Protein AF-A0A4Q3T0I5-F1 (afdb_monomer_lite)

Structure (mmCIF, N/CA/C/O backbone):
data_AF-A0A4Q3T0I5-F1
#
_entry.id   AF-A0A4Q3T0I5-F1
#
loop_
_atom_site.group_PDB
_atom_site.id
_atom_site.type_symbol
_atom_site.label_atom_id
_atom_site.label_alt_id
_atom_site.label_comp_id
_atom_site.label_asym_id
_atom_site.label_entity_id
_atom_site.label_seq_id
_atom_site.pdbx_PDB_ins_code
_atom_site.Cartn_x
_atom_site.Cartn_y
_atom_site.Cartn_z
_atom_site.occupancy
_atom_site.B_iso_or_equiv
_atom_site.auth_seq_id
_atom_site.auth_comp_id
_atom_site.auth_asym_id
_atom_site.auth_atom_id
_atom_site.pdbx_PDB_model_num
ATOM 1 N N . PRO A 1 1 ? -30.024 -1.695 72.724 1.00 41.12 1 PRO A N 1
ATOM 2 C CA . PRO A 1 1 ? -30.962 -0.660 72.229 1.00 41.12 1 PRO A CA 1
ATOM 3 C C . PRO A 1 1 ? -30.586 -0.295 70.790 1.00 41.12 1 PRO A C 1
ATOM 5 O O . PRO A 1 1 ? -29.650 0.462 70.567 1.00 41.12 1 PRO A O 1
ATOM 8 N N . ILE A 1 2 ? -31.226 -0.967 69.834 1.00 43.91 2 ILE A N 1
ATOM 9 C CA . ILE A 1 2 ? -30.993 -0.774 68.400 1.00 43.91 2 ILE A CA 1
ATOM 10 C C . ILE A 1 2 ? -31.794 0.461 67.982 1.00 43.91 2 ILE A C 1
ATOM 12 O O . ILE A 1 2 ? -32.975 0.571 68.306 1.00 43.91 2 ILE A O 1
ATOM 16 N N . GLU A 1 3 ? -31.104 1.408 67.358 1.00 47.81 3 GLU A N 1
ATOM 17 C CA . GLU A 1 3 ? -31.596 2.722 66.953 1.00 47.81 3 GLU A CA 1
ATOM 18 C C . GLU A 1 3 ? -32.852 2.644 66.071 1.00 47.81 3 GLU A C 1
ATOM 20 O O . GLU A 1 3 ? -32.952 1.835 65.149 1.00 47.81 3 GLU A O 1
ATOM 25 N N . ASN A 1 4 ? -33.805 3.535 66.360 1.00 50.56 4 ASN A N 1
ATOM 26 C CA . ASN A 1 4 ? -35.002 3.798 65.565 1.00 50.56 4 ASN A CA 1
ATOM 27 C C . ASN A 1 4 ? -34.623 4.266 64.147 1.00 50.56 4 ASN A C 1
ATOM 29 O O . ASN A 1 4 ? -34.428 5.458 63.908 1.00 50.56 4 ASN A O 1
ATOM 33 N N . LEU A 1 5 ? -34.588 3.349 63.181 1.00 55.97 5 LEU A N 1
ATOM 34 C CA . LEU A 1 5 ? -34.686 3.693 61.764 1.00 55.97 5 LEU A CA 1
ATOM 35 C C . LEU A 1 5 ? -36.162 3.949 61.438 1.00 55.97 5 LEU A C 1
ATOM 37 O O . LEU A 1 5 ? -36.921 3.028 61.141 1.00 55.97 5 LEU A O 1
ATOM 41 N N . HIS A 1 6 ? -36.578 5.214 61.517 1.00 49.72 6 HIS A N 1
ATOM 42 C CA . HIS A 1 6 ? -37.874 5.660 61.006 1.00 49.72 6 HIS A CA 1
ATOM 43 C C . HIS A 1 6 ? -37.955 5.358 59.502 1.00 49.72 6 HIS A C 1
ATOM 45 O O . HIS A 1 6 ? -37.386 6.069 58.673 1.00 49.72 6 HIS A O 1
ATOM 51 N N . HIS A 1 7 ? -38.677 4.301 59.135 1.00 51.56 7 HIS A N 1
ATOM 52 C CA . HIS A 1 7 ? -39.012 4.026 57.746 1.00 51.56 7 HIS A CA 1
ATOM 53 C C . HIS A 1 7 ? -40.079 5.045 57.317 1.00 51.56 7 HIS A C 1
ATOM 55 O O . HIS A 1 7 ? -41.250 4.921 57.661 1.00 51.56 7 HIS A O 1
ATOM 61 N N . VAL A 1 8 ? -39.671 6.107 56.620 1.00 63.00 8 VAL A N 1
ATOM 62 C CA . VAL A 1 8 ? -40.607 7.109 56.091 1.00 63.00 8 VAL A CA 1
ATOM 63 C C . VAL A 1 8 ? -41.435 6.449 54.985 1.00 63.00 8 VAL A C 1
ATOM 65 O O . VAL A 1 8 ? -40.920 6.174 53.899 1.00 63.00 8 VAL A O 1
ATOM 68 N N . GLU A 1 9 ? -42.713 6.164 55.247 1.00 60.03 9 GLU A N 1
ATOM 69 C CA . GLU A 1 9 ? -43.644 5.684 54.224 1.00 60.03 9 GLU A CA 1
ATOM 70 C C . GLU A 1 9 ? -43.902 6.792 53.198 1.00 60.03 9 GLU A C 1
ATOM 72 O O . GLU A 1 9 ? -44.538 7.813 53.453 1.00 60.03 9 GLU A O 1
ATOM 77 N N . ILE A 1 10 ? -43.346 6.610 52.004 1.00 63.34 10 ILE A N 1
ATOM 78 C CA . ILE A 1 10 ? -43.535 7.529 50.884 1.00 63.34 10 ILE A CA 1
ATOM 79 C C . ILE A 1 10 ? -44.963 7.330 50.343 1.00 63.34 10 ILE A C 1
ATOM 81 O O . ILE A 1 10 ? -45.303 6.215 49.939 1.00 63.34 10 ILE A O 1
ATOM 85 N N . SER A 1 11 ? -45.770 8.403 50.307 1.00 76.81 11 SER A N 1
ATOM 86 C CA . SER A 1 11 ? -47.114 8.430 49.692 1.00 76.81 11 SER A CA 1
ATOM 87 C C . SER A 1 11 ? -47.106 7.805 48.286 1.00 76.81 11 SER A C 1
ATOM 89 O O . SER A 1 11 ? -46.138 7.976 47.538 1.00 76.81 11 SER A O 1
ATOM 91 N N . GLN A 1 12 ? -48.177 7.092 47.913 1.00 76.31 12 GLN A N 1
ATOM 92 C CA . GLN A 1 12 ? -48.316 6.451 46.596 1.00 76.31 12 GLN A CA 1
ATOM 93 C C . GLN A 1 12 ? -48.121 7.444 45.440 1.00 76.31 12 GLN A C 1
ATOM 95 O O . GLN A 1 12 ? -47.450 7.109 44.465 1.00 76.31 12 GLN A O 1
ATOM 100 N N . GLU A 1 13 ? -48.594 8.683 45.590 1.00 79.56 13 GLU A N 1
ATOM 101 C CA . GLU A 1 13 ? -48.379 9.755 44.609 1.00 79.56 13 GLU A CA 1
ATOM 102 C C . GLU A 1 13 ? -46.895 10.090 44.440 1.00 79.56 13 GLU A C 1
ATOM 104 O O . GLU A 1 13 ? -46.396 10.110 43.322 1.00 79.56 13 GLU A O 1
ATOM 109 N N . ARG A 1 14 ? -46.135 10.231 45.534 1.00 77.88 14 ARG A N 1
ATOM 110 C CA . ARG A 1 14 ? -44.685 10.493 45.454 1.00 77.88 14 ARG A CA 1
ATOM 111 C C . ARG A 1 14 ? -43.910 9.322 44.846 1.00 77.88 14 ARG A C 1
ATOM 113 O O . ARG A 1 14 ? -42.863 9.530 44.233 1.00 77.88 14 ARG A O 1
ATOM 120 N N . LYS A 1 15 ? -44.380 8.082 45.034 1.00 82.88 15 LYS A N 1
ATOM 121 C CA . LYS A 1 15 ? -43.803 6.903 44.362 1.00 82.88 15 LYS A CA 1
ATOM 122 C C . LYS A 1 15 ? -44.053 6.969 42.854 1.00 82.88 15 LYS A C 1
ATOM 124 O O . LYS A 1 15 ? -43.125 6.713 42.087 1.00 82.88 15 LYS A O 1
ATOM 129 N N . LEU A 1 16 ? -45.260 7.358 42.443 1.00 86.38 16 LEU A N 1
ATOM 130 C CA . LEU A 1 16 ? -45.621 7.538 41.038 1.00 86.38 16 LEU A CA 1
ATOM 131 C C . LEU A 1 16 ? -44.842 8.694 40.396 1.00 86.38 16 LEU A C 1
ATOM 133 O O . LEU A 1 16 ? -44.258 8.503 39.334 1.00 86.38 16 LEU A O 1
ATOM 137 N N . GLU A 1 17 ? -44.743 9.844 41.065 1.00 86.00 17 GLU A N 1
ATOM 138 C CA . GLU A 1 17 ? -43.946 10.991 40.610 1.00 86.00 17 GLU A CA 1
ATOM 139 C C . GLU A 1 17 ? -42.477 10.616 40.426 1.00 86.00 17 GLU A C 1
ATOM 141 O O . GLU A 1 17 ? -41.892 10.915 39.389 1.00 86.00 17 GLU A O 1
ATOM 146 N N . ARG A 1 18 ? -41.877 9.907 41.392 1.00 86.50 18 ARG A N 1
ATOM 147 C CA . ARG A 1 18 ? -40.498 9.408 41.268 1.00 86.50 18 ARG A CA 1
ATOM 148 C C . ARG A 1 18 ? -40.341 8.431 40.110 1.00 86.50 18 ARG A C 1
ATOM 150 O O . ARG A 1 18 ? -39.340 8.508 39.405 1.00 86.50 18 ARG A O 1
ATOM 157 N N . SER A 1 19 ? -41.308 7.539 39.903 1.00 87.75 19 SER A N 1
ATOM 158 C CA . SER A 1 19 ? -41.303 6.612 38.766 1.00 87.75 19 SER A CA 1
ATOM 159 C C . SER A 1 19 ? -41.399 7.358 37.432 1.00 87.75 19 SER A C 1
ATOM 161 O O . SER A 1 19 ? -40.683 7.020 36.491 1.00 87.75 19 SER A O 1
ATOM 163 N N . LEU A 1 20 ? -42.242 8.390 37.358 1.00 92.88 20 LEU A N 1
ATOM 164 C CA . LEU A 1 20 ? -42.419 9.222 36.170 1.00 92.88 20 LEU A CA 1
ATOM 165 C C . LEU A 1 20 ? -41.159 10.047 35.870 1.00 92.88 20 LEU A C 1
ATOM 167 O O . LEU A 1 20 ? -40.662 10.012 34.747 1.00 92.88 20 LEU A O 1
ATOM 171 N N . LEU A 1 21 ? -40.598 10.722 36.880 1.00 90.75 21 LEU A N 1
ATOM 172 C CA . LEU A 1 21 ? -39.327 11.451 36.784 1.00 90.75 21 LEU A CA 1
ATOM 173 C C . LEU A 1 21 ? -38.184 10.524 36.366 1.00 90.75 21 LEU A C 1
ATOM 175 O O . LEU A 1 21 ? -37.415 10.868 35.473 1.00 90.75 21 LEU A O 1
ATOM 179 N N . SER A 1 22 ? -38.094 9.334 36.964 1.00 87.94 22 SER A N 1
ATOM 180 C CA . SER A 1 22 ? -37.095 8.333 36.587 1.00 87.94 22 SER A CA 1
ATOM 181 C C . SER A 1 22 ? -37.254 7.901 35.129 1.00 87.94 22 SER A C 1
ATOM 183 O O . SER A 1 22 ? -36.252 7.785 34.428 1.00 87.94 22 SER A O 1
ATOM 185 N N . GLY A 1 23 ? -38.486 7.687 34.658 1.00 91.94 23 GLY A N 1
ATOM 186 C CA . GLY A 1 23 ? -38.767 7.340 33.263 1.00 91.94 23 GLY A CA 1
ATOM 187 C C . GLY A 1 23 ? -38.390 8.456 32.285 1.00 91.94 23 GLY A C 1
ATOM 188 O O . GLY A 1 23 ? -37.732 8.190 31.281 1.00 91.94 23 GLY A O 1
ATOM 189 N N . LEU A 1 24 ? -38.722 9.710 32.609 1.00 93.69 24 LEU A N 1
ATOM 190 C CA . LEU A 1 24 ? -38.363 10.883 31.802 1.00 93.69 24 LEU A CA 1
ATOM 191 C C . LEU A 1 24 ? -36.846 11.083 31.714 1.00 93.69 24 LEU A C 1
ATOM 193 O O . LEU A 1 24 ? -36.323 11.330 30.628 1.00 93.69 24 LEU A O 1
ATOM 197 N N . LEU A 1 25 ? -36.126 10.927 32.831 1.00 92.12 25 LEU A N 1
ATOM 198 C CA . LEU A 1 25 ? -34.662 10.990 32.851 1.00 92.12 25 LEU A CA 1
ATOM 199 C C . LEU A 1 25 ? -34.041 9.875 32.000 1.00 92.12 25 LEU A C 1
ATOM 201 O O . LEU A 1 25 ? -33.080 10.120 31.267 1.00 92.12 25 LEU A O 1
ATOM 205 N N . LEU A 1 26 ? -34.602 8.663 32.044 1.00 90.75 26 LEU A N 1
ATOM 206 C CA . LEU A 1 26 ? -34.134 7.547 31.222 1.00 90.75 26 LEU A CA 1
ATOM 207 C C . LEU A 1 26 ? -34.356 7.834 29.728 1.00 90.75 26 LEU A C 1
ATOM 209 O O . LEU A 1 26 ? -33.426 7.753 28.933 1.00 90.75 26 LEU A O 1
ATOM 213 N N . GLN A 1 27 ? -35.552 8.289 29.356 1.00 91.81 27 GLN A N 1
ATOM 214 C CA . GLN A 1 27 ? -35.876 8.653 27.975 1.00 91.81 27 GLN A CA 1
ATOM 215 C C . GLN A 1 27 ? -34.997 9.803 27.461 1.00 91.81 27 GLN A C 1
ATOM 217 O O . GLN A 1 27 ? -34.517 9.775 26.326 1.00 91.81 27 GLN A O 1
ATOM 222 N N . GLN A 1 28 ? -34.745 10.811 28.298 1.00 91.56 28 GLN A N 1
ATOM 223 C CA . GLN A 1 28 ? -33.858 11.915 27.957 1.00 91.56 28 GLN A CA 1
ATOM 224 C C . GLN A 1 28 ? -32.425 11.410 27.744 1.00 91.56 28 GLN A C 1
ATOM 226 O O . GLN A 1 28 ? -31.828 11.698 26.709 1.00 91.56 28 GLN A O 1
ATOM 231 N N . THR A 1 29 ? -31.881 10.598 28.656 1.00 85.56 29 THR A N 1
ATOM 232 C CA . THR A 1 29 ? -30.524 10.042 28.499 1.00 85.56 29 THR A CA 1
ATOM 233 C C . THR A 1 29 ? -30.386 9.170 27.246 1.00 85.56 29 THR A C 1
ATOM 235 O O . THR A 1 29 ? -29.382 9.293 26.539 1.00 85.56 29 THR A O 1
ATOM 238 N N . GLU A 1 30 ? -31.400 8.372 26.904 1.00 88.94 30 GLU A N 1
ATOM 239 C CA . GLU A 1 30 ? -31.448 7.617 25.647 1.00 88.94 30 GLU A CA 1
ATOM 240 C C . GLU A 1 30 ? -31.463 8.527 24.414 1.00 88.94 30 GLU A C 1
ATOM 242 O O . GLU A 1 30 ? -30.702 8.292 23.472 1.00 88.94 30 GLU A O 1
ATOM 247 N N . ASN A 1 31 ? -32.279 9.584 24.416 1.00 90.94 31 ASN A N 1
ATOM 248 C CA . ASN A 1 31 ? -32.360 10.539 23.309 1.00 90.94 31 ASN A CA 1
ATOM 249 C C . ASN A 1 31 ? -31.033 11.275 23.089 1.00 90.94 31 ASN A C 1
ATOM 251 O O . ASN A 1 31 ? -30.548 11.323 21.960 1.00 90.94 31 ASN A O 1
ATOM 255 N N . LEU A 1 32 ? -30.400 11.763 24.161 1.00 85.06 32 LEU A N 1
ATOM 256 C CA . LEU A 1 32 ? -29.074 12.389 24.089 1.00 85.06 32 LEU A CA 1
ATOM 257 C C . LEU A 1 32 ? -28.011 11.392 23.597 1.00 85.06 32 LEU A C 1
ATOM 259 O O . LEU A 1 32 ? -27.073 11.766 22.889 1.00 85.06 32 LEU A O 1
ATOM 263 N N . GLY A 1 33 ? -28.146 10.112 23.960 1.00 83.81 33 GLY A N 1
ATOM 264 C CA . GLY A 1 33 ? -27.310 9.031 23.442 1.00 83.81 33 GLY A CA 1
ATOM 265 C C . GLY A 1 33 ? -27.474 8.842 21.932 1.00 83.81 33 GLY A C 1
ATOM 266 O O . GLY A 1 33 ? -26.478 8.821 21.206 1.00 83.81 33 GLY A O 1
ATOM 267 N N . ARG A 1 34 ? -28.721 8.757 21.451 1.00 85.38 34 ARG A N 1
ATOM 268 C CA . ARG A 1 34 ? -29.053 8.639 20.020 1.00 85.38 34 ARG A CA 1
ATOM 269 C C . ARG A 1 34 ? -28.542 9.841 19.228 1.00 85.38 34 ARG A C 1
ATOM 271 O O . ARG A 1 34 ? -27.862 9.653 18.225 1.00 85.38 34 ARG A O 1
ATOM 278 N N . GLU A 1 35 ? -28.781 11.054 19.713 1.00 86.62 35 GLU A N 1
ATOM 279 C CA . GLU A 1 35 ? -28.323 12.292 19.075 1.00 86.62 35 GLU A CA 1
ATOM 280 C C . GLU A 1 35 ? -26.795 12.324 18.931 1.00 86.62 35 GLU A C 1
ATOM 282 O O . GLU A 1 35 ? -26.269 12.580 17.848 1.00 86.62 35 GLU A O 1
ATOM 287 N N . LYS A 1 36 ? -26.054 11.964 19.988 1.00 84.94 36 LYS A N 1
ATOM 288 C CA . LYS A 1 36 ? -24.587 11.853 19.918 1.00 84.94 36 LYS A CA 1
ATOM 289 C C . LYS A 1 36 ? -24.114 10.837 18.878 1.00 84.94 36 LYS A C 1
ATOM 291 O O . LYS A 1 36 ? -23.083 11.066 18.242 1.00 84.94 36 LYS A O 1
ATOM 296 N N . ILE A 1 37 ? -24.822 9.717 18.725 1.00 79.56 37 ILE A N 1
ATOM 297 C CA . ILE A 1 37 ? -24.505 8.699 17.716 1.00 79.56 37 ILE A CA 1
ATOM 298 C C . ILE A 1 37 ? -24.738 9.256 16.307 1.00 79.56 37 ILE A C 1
ATOM 300 O O . ILE A 1 37 ? -23.867 9.095 15.453 1.00 79.56 37 ILE A O 1
ATOM 304 N N . GLU A 1 38 ? -25.854 9.945 16.071 1.00 85.50 38 GLU A N 1
ATOM 305 C CA . GLU A 1 38 ? -26.164 10.540 14.764 1.00 85.50 38 GLU A CA 1
ATOM 306 C C . GLU A 1 38 ? -25.178 11.650 14.385 1.00 85.50 38 GLU A C 1
ATOM 308 O O . GLU A 1 38 ? -24.610 11.620 13.294 1.00 85.50 38 GLU A O 1
ATOM 313 N N . LEU A 1 39 ? -24.847 12.549 15.317 1.00 83.19 39 LEU A N 1
ATOM 314 C CA . LEU A 1 39 ? -23.820 13.577 15.104 1.00 83.19 39 LEU A CA 1
ATOM 315 C C . LEU A 1 39 ? -22.452 12.971 14.767 1.00 83.19 39 LEU A C 1
ATOM 317 O O . LEU A 1 39 ? -21.680 13.542 13.998 1.00 83.19 39 LEU A O 1
ATOM 321 N N . LYS A 1 40 ? -22.124 11.813 15.352 1.00 79.56 40 LYS A N 1
ATOM 322 C CA . LYS A 1 40 ? -20.886 11.096 15.034 1.00 79.56 40 LYS A CA 1
ATOM 323 C C . LYS A 1 40 ? -20.919 10.521 13.617 1.00 79.56 40 LYS A C 1
ATOM 325 O O . LYS A 1 40 ? -19.912 10.624 12.925 1.00 79.56 40 LYS A O 1
ATOM 330 N N . LYS A 1 41 ? -22.046 9.943 13.185 1.00 78.31 41 LYS A N 1
ATOM 331 C CA . LYS A 1 41 ? -22.212 9.442 11.810 1.00 78.31 41 LYS A CA 1
ATOM 332 C C . LYS A 1 41 ? -22.091 10.570 10.789 1.00 78.31 41 LYS A C 1
ATOM 334 O O . LYS A 1 41 ? -21.370 10.403 9.814 1.00 78.31 41 LYS A O 1
ATOM 339 N N . GLN A 1 42 ? -22.735 11.709 11.050 1.00 80.00 42 GLN A N 1
ATOM 340 C CA . GLN A 1 42 ? -22.661 12.896 10.193 1.00 80.00 42 GLN A CA 1
ATOM 341 C C . GLN A 1 42 ? -21.213 13.371 10.044 1.00 80.00 42 GLN A C 1
ATOM 343 O O . GLN A 1 42 ? -20.706 13.412 8.929 1.00 80.00 42 GLN A O 1
ATOM 348 N N . ARG A 1 43 ? -20.498 13.566 11.160 1.00 73.06 43 ARG A N 1
ATOM 349 C CA . ARG A 1 43 ? -19.069 13.929 11.145 1.00 73.06 43 ARG A CA 1
ATOM 350 C C . ARG A 1 43 ? -18.182 12.933 10.405 1.00 73.06 43 ARG A C 1
ATOM 352 O O . ARG A 1 43 ? -17.214 13.323 9.763 1.00 73.06 43 ARG A O 1
ATOM 359 N N . ASP A 1 44 ? -18.474 11.640 10.516 1.00 70.94 44 ASP A N 1
ATOM 360 C CA . ASP A 1 44 ? -17.709 10.611 9.810 1.00 70.94 44 ASP A CA 1
ATOM 361 C C . ASP A 1 44 ? -18.006 10.624 8.292 1.00 70.94 44 ASP A C 1
ATOM 363 O O . ASP A 1 44 ? -17.138 10.264 7.497 1.00 70.94 44 ASP A O 1
ATOM 367 N N . GLN A 1 45 ? -19.189 11.079 7.871 1.00 72.44 45 GLN A N 1
ATOM 368 C CA . GLN A 1 45 ? -19.591 11.196 6.463 1.00 72.44 45 GLN A CA 1
ATOM 369 C C . GLN A 1 45 ? -19.243 12.547 5.825 1.00 72.44 45 GLN A C 1
ATOM 371 O O . GLN A 1 45 ? -19.244 12.648 4.598 1.00 72.44 45 GLN A O 1
ATOM 376 N N . GLU A 1 46 ? -18.924 13.563 6.626 1.00 74.62 46 GLU A N 1
ATOM 377 C CA . GLU A 1 46 ? -18.521 14.880 6.140 1.00 74.62 46 GLU A CA 1
ATOM 378 C C . GLU A 1 46 ? -17.303 14.782 5.212 1.00 74.62 46 GLU A C 1
ATOM 380 O O . GLU A 1 46 ? -16.253 14.217 5.547 1.00 74.62 46 GLU A O 1
ATOM 385 N N . ILE A 1 47 ? -17.471 15.345 4.016 1.00 73.25 47 ILE A N 1
ATOM 386 C CA . ILE A 1 47 ? -16.407 15.512 3.036 1.00 73.25 47 ILE A CA 1
ATOM 387 C C . ILE A 1 47 ? -15.737 16.851 3.331 1.00 73.25 47 ILE A C 1
ATOM 389 O O . ILE A 1 47 ? -16.358 17.907 3.257 1.00 73.25 47 ILE A O 1
ATOM 393 N N . ILE A 1 48 ? -14.460 16.791 3.678 1.00 76.94 48 ILE A N 1
ATOM 394 C CA . ILE A 1 48 ? -13.596 17.940 3.901 1.00 76.94 48 ILE A CA 1
ATOM 395 C C . ILE A 1 48 ? -12.857 18.214 2.593 1.00 76.94 48 ILE A C 1
ATOM 397 O O . ILE A 1 48 ? -12.164 17.346 2.056 1.00 76.94 48 ILE A O 1
ATOM 401 N N . GLU A 1 49 ? -12.991 19.428 2.083 1.00 75.56 49 GLU A N 1
ATOM 402 C CA . GLU A 1 49 ? -12.214 19.902 0.944 1.00 75.56 49 GLU A CA 1
ATOM 403 C C . GLU A 1 49 ? -10.857 20.417 1.428 1.00 75.56 49 GLU A C 1
ATOM 405 O O . GLU A 1 49 ? -10.753 21.211 2.365 1.00 75.56 49 GLU A O 1
ATOM 410 N N . LEU A 1 50 ? -9.788 19.928 0.810 1.00 77.44 50 LEU A N 1
ATOM 411 C CA . LEU A 1 50 ? -8.429 20.367 1.085 1.00 77.44 50 LEU A CA 1
ATOM 412 C C . LEU A 1 50 ? -8.089 21.570 0.204 1.00 77.44 50 LEU A C 1
ATOM 414 O O . LEU A 1 50 ? -8.529 21.664 -0.938 1.00 77.44 50 LEU A O 1
ATOM 418 N N . LEU A 1 51 ? -7.193 22.434 0.690 1.00 73.50 51 LEU A N 1
ATOM 419 C CA . LEU A 1 51 ? -6.699 23.609 -0.047 1.00 73.50 51 LEU A CA 1
ATOM 420 C C . LEU A 1 51 ? -6.097 23.265 -1.428 1.00 73.50 51 LEU A C 1
ATOM 422 O O . LEU A 1 51 ? -6.022 24.126 -2.295 1.00 73.50 51 LEU A O 1
ATOM 426 N N . GLY A 1 52 ? -5.678 22.012 -1.639 1.00 66.94 52 GLY A N 1
ATOM 427 C CA . GLY A 1 52 ? -5.172 21.495 -2.915 1.00 66.94 52 GLY A CA 1
ATOM 428 C C . GLY A 1 52 ? -6.236 20.909 -3.854 1.00 66.94 52 GLY A C 1
ATOM 429 O O . GLY A 1 52 ? -5.868 20.209 -4.792 1.00 66.94 52 GLY A O 1
ATOM 430 N N . GLY A 1 53 ? -7.531 21.114 -3.583 1.00 69.81 53 GLY A N 1
ATOM 431 C CA . GLY A 1 53 ? -8.641 20.633 -4.420 1.00 69.81 53 GLY A CA 1
ATOM 432 C C . GLY A 1 53 ? -8.988 19.147 -4.260 1.00 69.81 53 GLY A C 1
ATOM 433 O O . GLY A 1 53 ? -9.830 18.631 -4.987 1.00 69.81 53 GLY A O 1
ATOM 434 N N . GLY A 1 54 ? -8.352 18.441 -3.322 1.00 68.44 54 GLY A N 1
ATOM 435 C CA . GLY A 1 54 ? -8.693 17.058 -2.984 1.00 68.44 54 GLY A CA 1
ATOM 436 C C . GLY A 1 54 ? -9.813 16.982 -1.945 1.00 68.44 54 GLY A C 1
ATOM 437 O O . GLY A 1 54 ? -9.849 17.782 -1.015 1.00 68.44 54 GLY A O 1
ATOM 438 N N . THR A 1 55 ? -10.691 15.990 -2.055 1.00 71.00 55 THR A N 1
ATOM 439 C CA . THR A 1 55 ? -11.719 15.691 -1.046 1.00 71.00 55 THR A CA 1
ATOM 440 C C . THR A 1 55 ? -11.253 14.583 -0.108 1.00 71.00 55 THR A C 1
ATOM 442 O O . THR A 1 55 ? -10.645 13.606 -0.549 1.00 71.00 55 THR A O 1
ATOM 445 N N . THR A 1 56 ? -11.576 14.678 1.177 1.00 64.19 56 THR A N 1
ATOM 446 C CA . THR A 1 56 ? -11.295 13.621 2.157 1.00 64.19 56 THR A CA 1
ATOM 447 C C . THR A 1 56 ? -12.442 13.465 3.144 1.00 64.19 56 THR A C 1
ATOM 449 O O . THR A 1 56 ? -13.039 14.456 3.533 1.00 64.19 56 THR A O 1
ATOM 452 N N . SER A 1 57 ? -12.734 12.248 3.607 1.00 66.56 57 SER A N 1
ATOM 453 C CA . SER A 1 57 ? -13.695 12.028 4.697 1.00 66.56 57 SER A CA 1
ATOM 454 C C . SER A 1 57 ? -13.052 11.275 5.855 1.00 66.56 57 SER A C 1
ATOM 456 O O . SER A 1 57 ? -12.211 10.389 5.664 1.00 66.56 57 SER A O 1
ATOM 458 N N . LEU A 1 58 ? -13.451 11.624 7.079 1.00 69.94 58 LEU A N 1
ATOM 459 C CA . LEU A 1 58 ? -12.971 10.944 8.284 1.00 69.94 58 LEU A CA 1
ATOM 460 C C . LEU A 1 58 ? -13.418 9.472 8.307 1.00 69.94 58 LEU A C 1
ATOM 462 O O . LEU A 1 58 ? -12.678 8.600 8.770 1.00 69.94 58 LEU A O 1
ATOM 466 N N . GLY A 1 59 ? -14.604 9.191 7.767 1.00 65.81 59 GLY A N 1
ATOM 467 C CA . GLY A 1 59 ? -15.154 7.851 7.613 1.00 65.81 59 GLY A CA 1
ATOM 468 C C . GLY A 1 59 ? -14.315 6.978 6.690 1.00 65.81 59 GLY A C 1
ATOM 469 O O . GLY A 1 59 ? -13.994 5.859 7.076 1.00 65.81 59 GLY A O 1
ATOM 470 N N . SER A 1 60 ? -13.875 7.489 5.534 1.00 65.19 60 SER A N 1
ATOM 471 C CA . SER A 1 60 ? -13.019 6.735 4.602 1.00 65.19 60 SER A CA 1
ATOM 472 C C . SER A 1 60 ? -11.681 6.345 5.242 1.00 65.19 60 SER A C 1
ATOM 474 O O . SER A 1 60 ? -11.227 5.212 5.098 1.00 65.19 60 SER A O 1
ATOM 476 N N . LEU A 1 61 ? -11.080 7.240 6.034 1.00 68.06 61 LEU A N 1
ATOM 477 C CA . LEU A 1 61 ? -9.832 6.942 6.740 1.00 68.06 61 LEU A CA 1
ATOM 478 C C . LEU A 1 61 ? -10.024 5.878 7.834 1.00 68.06 61 LEU A C 1
ATOM 480 O O . LEU A 1 61 ? -9.246 4.924 7.921 1.00 68.06 61 LEU A O 1
ATOM 484 N N . LYS A 1 62 ? -11.067 6.014 8.662 1.00 68.81 62 LYS A N 1
ATOM 485 C CA . LYS A 1 62 ? -11.408 5.010 9.687 1.00 68.81 62 LYS A CA 1
ATOM 486 C C . LYS A 1 62 ? -11.777 3.662 9.073 1.00 68.81 62 LYS A C 1
ATOM 488 O O . LYS A 1 62 ? -11.522 2.635 9.692 1.00 68.81 62 LYS A O 1
ATOM 493 N N . ALA A 1 63 ? -12.361 3.675 7.879 1.00 75.19 63 ALA A N 1
ATOM 494 C CA . ALA A 1 63 ? -12.784 2.482 7.167 1.00 75.19 63 ALA A CA 1
ATOM 495 C C . ALA A 1 63 ? -11.629 1.670 6.577 1.00 75.19 63 ALA A C 1
ATOM 497 O O . ALA A 1 63 ? -11.898 0.577 6.107 1.00 75.19 63 ALA A O 1
ATOM 498 N N . LEU A 1 64 ? -10.382 2.157 6.581 1.00 83.75 64 LEU A N 1
ATOM 499 C CA . LEU A 1 64 ? -9.221 1.399 6.081 1.00 83.75 64 LEU A CA 1
ATOM 500 C C . LEU A 1 64 ? -8.161 1.131 7.157 1.00 83.75 64 LEU A C 1
ATOM 502 O O . LEU A 1 64 ? -7.356 0.203 7.040 1.00 83.75 64 LEU A O 1
ATOM 506 N N . ILE A 1 65 ? -8.139 1.933 8.222 1.00 87.81 65 ILE A N 1
ATOM 507 C CA . ILE A 1 65 ? -7.164 1.804 9.305 1.00 87.81 65 ILE A CA 1
ATOM 508 C C . ILE A 1 65 ? -7.740 0.952 10.435 1.00 87.81 65 ILE A C 1
ATOM 510 O O . ILE A 1 65 ? -8.736 1.298 11.070 1.00 87.81 65 ILE A O 1
ATOM 514 N N . ALA A 1 66 ? -7.060 -0.149 10.748 1.00 86.56 66 ALA A N 1
ATOM 515 C CA . ALA A 1 66 ? -7.437 -1.002 11.861 1.00 86.56 66 ALA A CA 1
ATOM 516 C C . ALA A 1 66 ? -7.074 -0.349 13.205 1.00 86.56 66 ALA A C 1
ATOM 518 O O . ALA A 1 66 ? -5.946 0.098 13.414 1.00 86.56 66 ALA A O 1
ATOM 519 N N . SER A 1 67 ? -7.999 -0.378 14.171 1.00 83.00 67 SER A N 1
ATOM 520 C CA . SER A 1 67 ? -7.741 0.136 15.529 1.00 83.00 67 SER A CA 1
ATOM 521 C C . SER A 1 67 ? -6.678 -0.669 16.284 1.00 83.00 67 SER A C 1
ATOM 523 O O . SER A 1 67 ? -6.052 -0.166 17.214 1.00 83.00 67 SER A O 1
ATOM 525 N N . LYS A 1 68 ? -6.491 -1.938 15.908 1.00 88.25 68 LYS A N 1
ATOM 526 C CA . LYS A 1 68 ? -5.487 -2.844 16.468 1.00 88.25 68 LYS A CA 1
ATOM 527 C C . LYS A 1 68 ? -4.600 -3.383 15.355 1.00 88.25 68 LYS A C 1
ATOM 529 O O . LYS A 1 68 ? -5.061 -3.624 14.239 1.00 88.25 68 LYS A O 1
ATOM 534 N N . ARG A 1 69 ? -3.337 -3.634 15.700 1.00 92.44 69 ARG A N 1
ATOM 535 C CA . ARG A 1 69 ? -2.378 -4.309 14.823 1.00 92.44 69 ARG A CA 1
ATOM 536 C C . ARG A 1 69 ? -2.873 -5.721 14.494 1.00 92.44 69 ARG A C 1
ATOM 538 O O . ARG A 1 69 ? -3.144 -6.508 15.398 1.00 92.44 69 ARG A O 1
ATOM 545 N N . GLN A 1 70 ? -2.924 -6.032 13.209 1.00 92.81 70 GLN A N 1
ATOM 546 C CA . GLN A 1 70 ? -3.250 -7.346 12.671 1.00 92.81 70 GLN A CA 1
ATOM 547 C C . GLN A 1 70 ? -2.057 -8.311 12.789 1.00 92.81 70 GLN A C 1
ATOM 549 O O . GLN A 1 70 ? -0.900 -7.868 12.811 1.00 92.81 70 GLN A O 1
ATOM 554 N N . PRO A 1 71 ? -2.300 -9.633 12.863 1.00 93.94 71 PRO A N 1
ATOM 555 C CA . PRO A 1 71 ? -1.231 -10.622 12.815 1.00 93.94 71 PRO A CA 1
ATOM 556 C C . PRO A 1 71 ? -0.426 -10.503 11.515 1.00 93.94 71 PRO A C 1
ATOM 558 O O . PRO A 1 71 ? -0.901 -10.018 10.487 1.00 93.94 71 PRO A O 1
ATOM 561 N N . TYR A 1 72 ? 0.833 -10.932 11.565 1.00 93.44 72 TYR A N 1
ATOM 562 C CA . TYR A 1 72 ? 1.703 -10.868 10.400 1.00 93.44 72 TYR A CA 1
ATOM 563 C C . TYR A 1 72 ? 1.272 -11.904 9.354 1.00 93.44 72 TYR A C 1
ATOM 565 O O . TYR A 1 72 ? 1.496 -13.096 9.534 1.00 93.44 72 TYR A O 1
ATOM 573 N N . ALA A 1 73 ? 0.706 -11.427 8.245 1.00 92.81 73 ALA A N 1
ATOM 574 C CA . ALA A 1 73 ? 0.452 -12.204 7.037 1.00 92.81 73 ALA A CA 1
ATOM 575 C C . ALA A 1 73 ? 1.177 -11.532 5.853 1.00 92.81 73 ALA A C 1
ATOM 577 O O . ALA A 1 73 ? 0.897 -10.364 5.563 1.00 92.81 73 ALA A O 1
ATOM 578 N N . PRO A 1 74 ? 2.154 -12.191 5.201 1.00 91.44 74 PRO A N 1
ATOM 579 C CA . PRO A 1 74 ? 2.956 -11.560 4.159 1.00 91.44 74 PRO A CA 1
ATOM 580 C C . PRO A 1 74 ? 2.111 -11.257 2.916 1.00 91.44 74 PRO A C 1
ATOM 582 O O . PRO A 1 74 ? 1.665 -12.165 2.228 1.00 91.44 74 PRO A O 1
ATOM 585 N N . ARG A 1 75 ? 1.963 -9.969 2.588 1.00 93.56 75 ARG A N 1
ATOM 586 C CA . ARG A 1 75 ? 1.237 -9.501 1.388 1.00 93.56 75 ARG A CA 1
ATOM 587 C C . ARG A 1 75 ? 2.073 -9.496 0.109 1.00 93.56 75 ARG A C 1
ATOM 589 O O . ARG A 1 75 ? 1.559 -9.277 -0.979 1.00 93.56 75 ARG A O 1
ATOM 596 N N . PHE A 1 76 ? 3.365 -9.771 0.237 1.00 93.44 76 PHE A N 1
ATOM 597 C CA . PHE A 1 76 ? 4.289 -9.937 -0.881 1.00 93.44 76 PHE A CA 1
ATOM 598 C C . PHE A 1 76 ? 5.027 -11.272 -0.710 1.00 93.44 76 PHE A C 1
ATOM 600 O O . PHE A 1 76 ? 6.219 -11.275 -0.384 1.00 93.44 76 PHE A O 1
ATOM 607 N N . PRO A 1 77 ? 4.315 -12.413 -0.798 1.00 92.62 77 PRO A N 1
ATOM 608 C CA . PRO A 1 77 ? 4.946 -13.721 -0.697 1.00 92.62 77 PRO A CA 1
ATOM 609 C C . PRO A 1 77 ? 5.852 -13.963 -1.909 1.00 92.62 77 PRO A C 1
ATOM 611 O O . PRO A 1 77 ? 5.644 -13.400 -2.980 1.00 92.62 77 PRO A O 1
ATOM 614 N N . ARG A 1 78 ? 6.845 -14.844 -1.753 1.00 90.00 78 ARG A N 1
ATOM 615 C CA . ARG A 1 78 ? 7.798 -15.179 -2.826 1.00 90.00 78 ARG A CA 1
ATOM 616 C C . ARG A 1 78 ? 7.126 -15.800 -4.060 1.00 90.00 78 ARG A C 1
ATOM 618 O O . ARG A 1 78 ? 7.681 -15.713 -5.144 1.00 90.00 78 ARG A O 1
ATOM 625 N N . SER A 1 79 ? 5.952 -16.410 -3.894 1.00 92.00 79 SER A N 1
ATOM 626 C CA . SER A 1 79 ? 5.157 -16.985 -4.984 1.00 92.00 79 SER A CA 1
ATOM 627 C C . SER A 1 79 ? 4.544 -15.941 -5.918 1.00 92.00 79 SER A C 1
ATOM 629 O O . SER A 1 79 ? 4.214 -16.272 -7.051 1.00 92.00 79 SER A O 1
ATOM 631 N N . VAL A 1 80 ? 4.379 -14.695 -5.463 1.00 94.81 80 VAL A N 1
ATOM 632 C CA . VAL A 1 80 ? 3.811 -13.613 -6.270 1.00 94.81 80 VAL A CA 1
ATOM 633 C C . VAL A 1 80 ? 4.956 -12.848 -6.945 1.00 94.81 80 VAL A C 1
ATOM 635 O O . VAL A 1 80 ? 5.850 -12.366 -6.241 1.00 94.81 80 VAL A O 1
ATOM 638 N N . PRO A 1 81 ? 4.944 -12.669 -8.281 1.00 96.19 81 PRO A N 1
ATOM 639 C CA . PRO A 1 81 ? 6.079 -12.137 -9.039 1.00 96.19 81 PRO A CA 1
ATOM 640 C C . PRO A 1 81 ? 6.259 -10.610 -8.919 1.00 96.19 81 PRO A C 1
ATOM 642 O O . PRO A 1 81 ? 6.710 -9.951 -9.845 1.00 96.19 81 PRO A O 1
ATOM 645 N N . PHE A 1 82 ? 5.944 -10.006 -7.771 1.00 96.81 82 PHE A N 1
ATOM 646 C CA . PHE A 1 82 ? 6.087 -8.560 -7.577 1.00 96.81 82 PHE A CA 1
ATOM 647 C C . PHE A 1 82 ? 7.556 -8.119 -7.611 1.00 96.81 82 PHE A C 1
ATOM 649 O O . PHE A 1 82 ? 7.946 -7.248 -8.382 1.00 96.81 82 PHE A O 1
ATOM 656 N N . PHE A 1 83 ? 8.401 -8.740 -6.783 1.00 96.19 83 PHE A N 1
ATOM 657 C CA . PHE A 1 83 ? 9.814 -8.365 -6.706 1.00 96.19 83 PHE A CA 1
ATOM 658 C C . PHE A 1 83 ? 10.615 -8.836 -7.918 1.00 96.19 83 PHE A C 1
ATOM 660 O O . PHE A 1 83 ? 11.547 -8.147 -8.321 1.00 96.19 83 PHE A O 1
ATOM 667 N N . SER A 1 84 ? 10.259 -9.980 -8.508 1.00 96.00 84 SER A N 1
ATOM 668 C CA . SER A 1 84 ? 10.920 -10.473 -9.718 1.00 96.00 84 SER A CA 1
ATOM 669 C C . SER A 1 84 ? 10.711 -9.524 -10.896 1.00 96.00 84 SER A C 1
ATOM 671 O O . SER A 1 84 ? 11.676 -9.224 -11.592 1.00 96.00 84 SER A O 1
ATOM 673 N N . GLU A 1 85 ? 9.501 -8.985 -11.073 1.00 97.19 85 GLU A N 1
ATOM 674 C CA . GLU A 1 85 ? 9.222 -8.010 -12.133 1.00 97.19 85 GLU A CA 1
ATOM 675 C C . GLU A 1 85 ? 9.994 -6.699 -11.931 1.00 97.19 85 GLU A C 1
ATOM 677 O O . GLU A 1 85 ? 10.592 -6.188 -12.878 1.00 97.19 85 GLU A O 1
ATOM 682 N N . ILE A 1 86 ? 10.087 -6.195 -10.693 1.00 95.88 86 ILE A N 1
ATOM 683 C CA . ILE A 1 86 ? 10.919 -5.018 -10.384 1.00 95.88 86 ILE A CA 1
ATOM 684 C C . ILE A 1 86 ? 12.380 -5.274 -10.777 1.00 95.88 86 ILE A C 1
ATOM 686 O O . ILE A 1 86 ? 13.010 -4.427 -11.409 1.00 95.88 86 ILE A O 1
ATOM 690 N N . TYR A 1 87 ? 12.927 -6.435 -10.419 1.00 95.38 87 TYR A N 1
ATOM 691 C CA . TYR A 1 87 ? 14.324 -6.772 -10.704 1.00 95.38 87 TYR A CA 1
ATOM 692 C C . TYR A 1 87 ? 14.566 -6.944 -12.207 1.00 95.38 87 TYR A C 1
ATOM 694 O O . TYR A 1 87 ? 15.572 -6.448 -12.718 1.00 95.38 87 TYR A O 1
ATOM 702 N N . ARG A 1 88 ? 13.624 -7.580 -12.919 1.00 96.00 88 ARG A N 1
ATOM 703 C CA . ARG A 1 88 ? 13.643 -7.736 -14.380 1.00 96.00 88 ARG A CA 1
ATOM 704 C C . ARG A 1 88 ? 13.699 -6.378 -15.073 1.00 96.00 88 ARG A C 1
ATOM 706 O O . ARG A 1 88 ? 14.591 -6.143 -15.881 1.00 96.00 88 ARG A O 1
ATOM 713 N N . LEU A 1 89 ? 12.784 -5.475 -14.725 1.00 94.44 89 LEU A N 1
ATOM 714 C CA . LEU A 1 89 ? 12.670 -4.152 -15.346 1.00 94.44 89 LEU A CA 1
ATOM 715 C C . LEU A 1 89 ? 13.857 -3.223 -15.049 1.00 94.44 89 LEU A C 1
ATOM 717 O O . LEU A 1 89 ? 14.098 -2.284 -15.810 1.00 94.44 89 LEU A O 1
ATOM 721 N N . ASN A 1 90 ? 14.585 -3.471 -13.957 1.00 90.69 90 ASN A N 1
ATOM 722 C CA . ASN A 1 90 ? 15.796 -2.736 -13.588 1.00 90.69 90 ASN A CA 1
ATOM 723 C C . ASN A 1 90 ? 17.098 -3.413 -14.067 1.00 90.69 90 ASN A C 1
ATOM 725 O O . ASN A 1 90 ? 18.180 -2.880 -13.822 1.00 90.69 90 ASN A O 1
ATOM 729 N N . GLY A 1 91 ? 17.028 -4.574 -14.732 1.00 91.06 91 GLY A N 1
ATOM 730 C CA . GLY A 1 91 ? 18.212 -5.297 -15.217 1.00 91.06 91 GLY A CA 1
ATOM 731 C C . GLY A 1 91 ? 19.119 -5.834 -14.101 1.00 91.06 91 GLY A C 1
ATOM 732 O O . GLY A 1 91 ? 20.322 -6.011 -14.294 1.00 91.06 91 GLY A O 1
ATOM 733 N N . TRP A 1 92 ? 18.578 -6.085 -12.906 1.00 91.50 92 TRP A N 1
ATOM 734 C CA . TRP A 1 92 ? 19.348 -6.526 -11.737 1.00 91.50 92 TRP A CA 1
ATOM 735 C C . TRP A 1 92 ? 19.598 -8.040 -11.729 1.00 91.50 92 TRP A C 1
ATOM 737 O O . TRP A 1 92 ? 19.264 -8.733 -10.772 1.00 91.50 92 TRP A O 1
ATOM 747 N N . HIS A 1 93 ? 20.222 -8.562 -12.786 1.00 89.31 93 HIS A N 1
ATOM 748 C CA . HIS A 1 93 ? 20.476 -10.002 -12.957 1.00 89.31 93 HIS A CA 1
ATOM 749 C C . HIS A 1 93 ? 21.413 -10.612 -11.900 1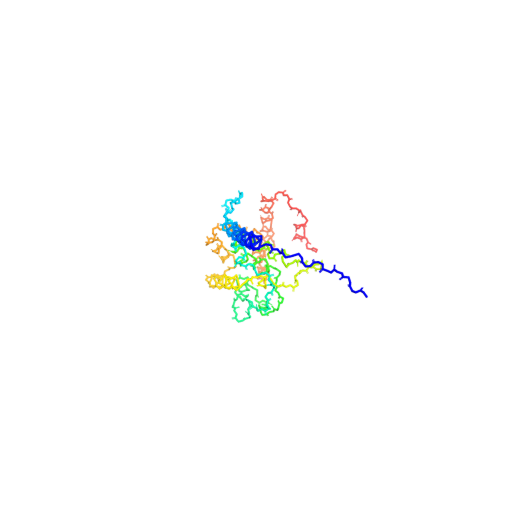.00 89.31 93 HIS A C 1
ATOM 751 O O . HIS A 1 93 ? 21.410 -11.819 -11.696 1.00 89.31 93 HIS A O 1
ATOM 757 N N . HIS A 1 94 ? 22.215 -9.783 -11.230 1.00 89.31 94 HIS A N 1
ATOM 758 C CA . HIS A 1 94 ? 23.165 -10.203 -10.198 1.00 89.31 94 HIS A CA 1
ATOM 759 C C . HIS A 1 94 ? 22.549 -10.268 -8.791 1.00 89.31 94 HIS A C 1
ATOM 761 O O . HIS A 1 94 ? 23.208 -10.724 -7.858 1.00 89.31 94 HIS A O 1
ATOM 767 N N . LEU A 1 95 ? 21.312 -9.790 -8.611 1.00 91.50 95 LEU A N 1
ATOM 768 C CA . LEU A 1 95 ? 20.621 -9.795 -7.325 1.00 91.50 95 LEU A CA 1
ATOM 769 C C . LEU A 1 95 ? 19.497 -10.828 -7.337 1.00 91.50 95 LEU A C 1
ATOM 771 O O . LEU A 1 95 ? 18.726 -10.911 -8.287 1.00 91.50 95 LEU A O 1
ATOM 775 N N . ASP A 1 96 ? 19.343 -11.553 -6.232 1.00 91.81 96 ASP A N 1
ATOM 776 C CA . ASP A 1 96 ? 18.243 -12.500 -6.079 1.00 91.81 96 ASP A CA 1
ATOM 777 C C . ASP A 1 96 ? 16.981 -11.801 -5.515 1.00 91.81 96 ASP A C 1
ATOM 779 O O . ASP A 1 96 ? 17.008 -11.297 -4.381 1.00 91.81 96 ASP A O 1
ATOM 783 N N . PRO A 1 97 ? 15.851 -11.761 -6.255 1.00 91.25 97 PRO A N 1
ATOM 784 C CA . PRO A 1 97 ? 14.588 -11.208 -5.761 1.00 91.25 97 PRO A CA 1
ATOM 785 C C . PRO A 1 97 ? 14.000 -12.002 -4.583 1.00 91.25 97 PRO A C 1
ATOM 787 O O . PRO A 1 97 ? 13.163 -11.472 -3.841 1.00 91.25 97 PRO A O 1
ATOM 790 N N . ALA A 1 98 ? 14.435 -13.243 -4.353 1.00 90.06 98 ALA A N 1
ATOM 791 C CA . ALA A 1 98 ? 14.040 -14.046 -3.204 1.00 90.06 98 ALA A CA 1
ATOM 792 C C . ALA A 1 98 ? 14.701 -13.595 -1.891 1.00 90.06 98 ALA A C 1
ATOM 794 O O . ALA A 1 98 ? 14.186 -13.948 -0.825 1.00 90.06 98 ALA A O 1
ATOM 795 N N . ASN A 1 99 ? 15.774 -12.799 -1.925 1.00 90.38 99 ASN A N 1
ATOM 796 C CA . ASN A 1 99 ? 16.474 -12.355 -0.717 1.00 90.38 99 ASN A CA 1
ATOM 797 C C . ASN A 1 99 ? 15.577 -11.541 0.217 1.00 90.38 99 ASN A C 1
ATOM 799 O O . ASN A 1 99 ? 14.788 -10.717 -0.230 1.00 90.38 99 ASN A O 1
ATOM 803 N N . TYR A 1 100 ? 15.699 -11.720 1.533 1.00 85.44 100 TYR A N 1
ATOM 804 C CA . TYR A 1 100 ? 14.884 -10.952 2.485 1.00 85.44 100 TYR A CA 1
ATOM 805 C C . TYR A 1 100 ? 15.190 -9.446 2.430 1.00 85.44 100 TYR A C 1
ATOM 807 O O . TYR A 1 100 ? 14.280 -8.617 2.490 1.00 85.44 100 TYR A O 1
ATOM 815 N N . ILE A 1 101 ? 16.471 -9.102 2.286 1.00 87.81 101 ILE A N 1
ATOM 816 C CA . ILE A 1 101 ? 16.940 -7.723 2.168 1.00 87.81 101 ILE A CA 1
ATOM 817 C C . ILE A 1 101 ? 16.845 -7.305 0.702 1.00 87.81 101 ILE A C 1
ATOM 819 O O . ILE A 1 101 ? 17.356 -7.984 -0.186 1.00 87.81 101 ILE A O 1
ATOM 823 N N . LYS A 1 102 ? 16.164 -6.186 0.465 1.00 90.50 102 LYS A N 1
ATOM 824 C CA . LYS A 1 102 ? 15.981 -5.575 -0.852 1.00 90.50 102 LYS A CA 1
ATOM 825 C C . LYS A 1 102 ? 16.792 -4.278 -0.941 1.00 90.50 102 LYS A C 1
ATOM 827 O O . LYS A 1 102 ? 17.013 -3.663 0.106 1.00 90.50 102 LYS A O 1
ATOM 832 N N . PRO A 1 103 ? 17.187 -3.838 -2.151 1.00 91.19 103 PRO A N 1
ATOM 833 C CA . PRO A 1 103 ? 17.735 -2.500 -2.362 1.00 91.19 103 PRO A CA 1
ATOM 834 C C . PRO A 1 103 ? 16.832 -1.422 -1.751 1.00 91.19 103 PRO A C 1
ATOM 836 O O . PRO A 1 103 ? 15.604 -1.572 -1.712 1.00 91.19 103 PRO A O 1
ATOM 839 N N . ALA A 1 104 ? 17.430 -0.348 -1.239 1.00 87.50 104 ALA A N 1
ATOM 840 C CA . ALA A 1 104 ? 16.711 0.683 -0.489 1.00 87.50 104 ALA A CA 1
ATOM 841 C C . ALA A 1 104 ? 15.638 1.381 -1.345 1.00 87.50 104 ALA A C 1
ATOM 843 O O . ALA A 1 104 ? 14.568 1.738 -0.845 1.00 87.50 104 ALA A O 1
ATOM 844 N N . GLU A 1 105 ? 15.895 1.502 -2.645 1.00 89.94 105 GLU A N 1
ATOM 845 C CA . GLU A 1 105 ? 15.019 2.079 -3.661 1.00 89.94 105 GLU A CA 1
ATOM 846 C C . GLU A 1 105 ? 13.670 1.357 -3.729 1.00 89.94 105 GLU A C 1
ATOM 848 O O . GLU A 1 105 ? 12.628 1.999 -3.874 1.00 89.94 105 GLU A O 1
ATOM 853 N N . VAL A 1 106 ? 13.661 0.035 -3.518 1.00 92.19 106 VAL A N 1
ATOM 854 C CA . VAL A 1 106 ? 12.439 -0.782 -3.544 1.00 92.19 106 VAL A CA 1
ATOM 855 C C . VAL A 1 106 ? 11.452 -0.330 -2.467 1.00 92.19 106 VAL A C 1
ATOM 857 O O . VAL A 1 106 ? 10.244 -0.324 -2.698 1.00 92.19 106 VAL A O 1
ATOM 860 N N . ALA A 1 107 ? 11.933 0.102 -1.298 1.00 89.50 107 ALA A N 1
ATOM 861 C CA . ALA A 1 107 ? 11.058 0.612 -0.244 1.00 89.50 107 ALA A CA 1
ATOM 862 C C . ALA A 1 107 ? 10.376 1.932 -0.642 1.00 89.50 107 ALA A C 1
ATOM 864 O O . ALA A 1 107 ? 9.224 2.167 -0.269 1.00 89.50 107 ALA A O 1
ATOM 865 N N . THR A 1 108 ? 11.070 2.783 -1.401 1.00 90.38 108 THR A N 1
ATOM 866 C CA . THR A 1 108 ? 10.508 4.024 -1.953 1.00 90.38 108 THR A CA 1
ATOM 867 C C . THR A 1 108 ? 9.465 3.708 -3.015 1.00 90.38 108 THR A C 1
ATOM 86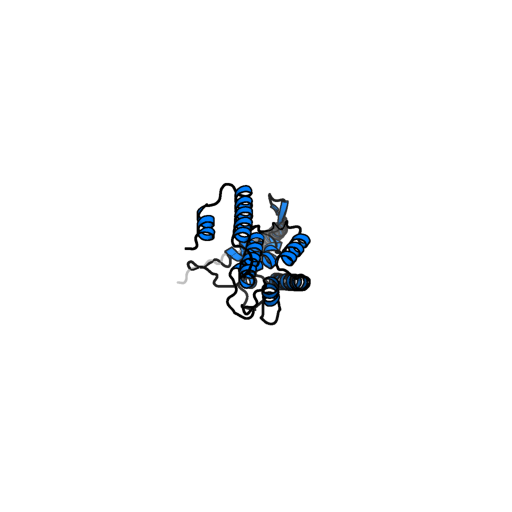9 O O . THR A 1 108 ? 8.356 4.235 -2.944 1.00 90.38 108 THR A O 1
ATOM 872 N N . TRP A 1 109 ? 9.769 2.780 -3.923 1.00 93.62 109 TRP A N 1
ATOM 873 C CA . TRP A 1 109 ? 8.831 2.362 -4.962 1.00 93.62 109 TRP A CA 1
ATOM 874 C C . TRP A 1 109 ? 7.582 1.703 -4.387 1.00 93.62 109 TRP A C 1
ATOM 876 O O . TRP A 1 109 ? 6.494 2.013 -4.833 1.00 93.62 109 TRP A O 1
ATOM 886 N N . ILE A 1 110 ? 7.667 0.882 -3.338 1.00 93.50 110 ILE A N 1
ATOM 887 C CA . ILE A 1 110 ? 6.450 0.335 -2.709 1.00 93.50 110 ILE A CA 1
ATOM 888 C C . ILE A 1 110 ? 5.536 1.454 -2.186 1.00 93.50 110 ILE A C 1
ATOM 890 O O . ILE A 1 110 ? 4.316 1.353 -2.301 1.00 93.50 110 ILE A O 1
ATOM 894 N N . ASN A 1 111 ? 6.094 2.530 -1.620 1.00 92.38 111 ASN A N 1
ATOM 895 C CA . ASN A 1 111 ? 5.264 3.660 -1.198 1.00 92.38 111 ASN A CA 1
ATOM 896 C C . ASN A 1 111 ? 4.567 4.306 -2.392 1.00 92.38 111 ASN A C 1
ATOM 898 O O . ASN A 1 111 ? 3.384 4.595 -2.315 1.00 92.38 111 ASN A O 1
ATOM 902 N N . GLU A 1 112 ? 5.286 4.486 -3.488 1.00 90.88 112 GLU A N 1
ATOM 903 C CA . GLU A 1 112 ? 4.777 5.100 -4.707 1.00 90.88 112 GLU A CA 1
ATOM 904 C C . GLU A 1 112 ? 3.725 4.250 -5.429 1.00 90.88 112 GLU A C 1
ATOM 906 O O . GLU A 1 112 ? 2.654 4.743 -5.761 1.00 90.88 112 GLU A O 1
ATOM 911 N N . LEU A 1 113 ? 4.021 2.970 -5.637 1.00 92.69 113 LEU A N 1
ATOM 912 C CA . LEU A 1 113 ? 3.208 2.053 -6.431 1.00 92.69 113 LEU A CA 1
ATOM 913 C C . LEU A 1 113 ? 1.969 1.569 -5.681 1.00 92.69 113 LEU A C 1
ATOM 915 O O . LEU A 1 113 ? 0.991 1.188 -6.311 1.00 92.69 113 LEU A O 1
ATOM 919 N N . ILE A 1 114 ? 2.025 1.535 -4.347 1.00 94.12 114 ILE A N 1
ATOM 920 C CA . ILE A 1 114 ? 0.988 0.925 -3.511 1.00 94.12 114 ILE A CA 1
ATOM 921 C C . ILE A 1 114 ? 0.409 1.957 -2.549 1.00 94.12 114 ILE A C 1
ATOM 923 O O . ILE A 1 114 ? -0.760 2.309 -2.645 1.00 94.12 114 ILE A O 1
ATOM 927 N N . TYR A 1 115 ? 1.211 2.470 -1.611 1.00 92.25 115 TYR A N 1
ATOM 928 C CA . TYR A 1 115 ? 0.660 3.275 -0.515 1.00 92.25 115 TYR A CA 1
ATOM 929 C C . TYR A 1 115 ? 0.160 4.662 -0.941 1.00 92.25 115 TYR A C 1
ATOM 931 O O . TYR A 1 115 ? -0.764 5.179 -0.322 1.00 92.25 115 TYR A O 1
ATOM 939 N N . ASN A 1 116 ? 0.731 5.252 -1.990 1.00 89.94 116 ASN A N 1
ATOM 940 C CA . ASN A 1 116 ? 0.305 6.539 -2.539 1.00 89.94 116 ASN A CA 1
ATOM 941 C C . ASN A 1 116 ? -0.964 6.428 -3.396 1.00 89.94 116 ASN A C 1
ATOM 943 O O . ASN A 1 116 ? -1.517 7.457 -3.772 1.00 89.94 116 ASN A O 1
ATOM 947 N N . ARG A 1 117 ? -1.414 5.205 -3.712 1.00 89.50 117 ARG A N 1
ATOM 948 C CA . ARG A 1 117 ? -2.680 4.965 -4.416 1.00 89.50 117 ARG A CA 1
ATOM 949 C C . ARG A 1 117 ? -3.890 5.001 -3.489 1.00 89.50 117 ARG A C 1
ATOM 951 O O . ARG A 1 117 ? -5.000 5.237 -3.949 1.00 89.50 117 ARG A O 1
ATOM 958 N N . PHE A 1 118 ? -3.673 4.796 -2.191 1.00 89.94 118 PHE A N 1
ATOM 959 C CA . PHE A 1 118 ? -4.691 5.072 -1.186 1.00 89.94 118 PHE A CA 1
ATOM 960 C C . PHE A 1 118 ? -4.959 6.576 -1.090 1.00 89.94 118 PHE A C 1
ATOM 962 O O . PHE A 1 118 ? -4.197 7.403 -1.597 1.00 89.94 118 PHE A O 1
ATOM 969 N N . SER A 1 119 ? -6.015 6.949 -0.364 1.00 86.38 119 SER A N 1
ATOM 970 C CA . SER A 1 119 ? -6.256 8.353 -0.041 1.00 86.38 119 SER A CA 1
ATOM 971 C C . SER A 1 119 ? -5.030 8.974 0.642 1.00 86.38 119 SER A C 1
ATOM 973 O O . SER A 1 119 ? -4.325 8.330 1.428 1.00 86.38 119 SER A O 1
ATOM 975 N N . GLN A 1 120 ? -4.772 10.254 0.354 1.00 84.00 120 GLN A N 1
ATOM 976 C CA . GLN A 1 120 ? -3.541 10.956 0.753 1.00 84.00 120 GLN A CA 1
ATOM 977 C C . GLN A 1 120 ? -3.263 10.905 2.269 1.00 84.00 120 GLN A C 1
ATOM 979 O O . GLN A 1 120 ? -2.125 11.073 2.703 1.00 84.00 120 GLN A O 1
ATOM 984 N N . GLN A 1 121 ? -4.288 10.643 3.083 1.00 84.69 121 GLN A N 1
ATOM 985 C CA . GLN A 1 121 ? -4.201 10.570 4.541 1.00 84.69 121 GLN A CA 1
ATOM 986 C C . GLN A 1 121 ? -3.779 9.201 5.086 1.00 84.69 121 GLN A C 1
ATOM 988 O O . GLN A 1 121 ? -3.306 9.123 6.224 1.00 84.69 121 GLN A O 1
ATOM 993 N N . VAL A 1 122 ? -3.904 8.123 4.305 1.00 89.19 122 VAL A N 1
ATOM 994 C CA . VAL A 1 122 ? -3.625 6.757 4.774 1.00 89.19 122 VAL A CA 1
ATOM 995 C C . VAL A 1 122 ? -2.144 6.586 5.096 1.00 89.19 122 VAL A C 1
ATOM 997 O O . VAL A 1 122 ? -1.799 6.197 6.211 1.00 89.19 122 VAL A O 1
ATOM 1000 N N . LEU A 1 123 ? -1.238 6.934 4.178 1.00 90.31 123 LEU A N 1
ATOM 1001 C CA . LEU A 1 123 ? 0.200 6.758 4.404 1.00 90.31 123 LEU A CA 1
ATOM 1002 C C . LEU A 1 123 ? 0.749 7.601 5.580 1.00 90.31 123 LEU A C 1
ATOM 1004 O O . LEU A 1 123 ? 1.486 7.041 6.399 1.00 90.31 123 LEU A O 1
ATOM 1008 N N . PRO A 1 124 ? 0.416 8.900 5.734 1.00 89.62 124 PRO A N 1
ATOM 1009 C CA . PRO A 1 124 ? 0.758 9.670 6.933 1.00 89.62 124 PRO A CA 1
ATOM 1010 C C . PRO A 1 124 ? 0.253 9.013 8.221 1.00 89.62 124 PRO A C 1
ATOM 1012 O O . PRO A 1 124 ? 1.029 8.816 9.156 1.00 89.62 124 PRO A O 1
ATOM 1015 N N . THR A 1 125 ? -1.008 8.580 8.236 1.00 89.56 125 THR A N 1
ATOM 1016 C CA . THR A 1 125 ? -1.619 7.897 9.384 1.00 89.56 125 THR A CA 1
ATOM 1017 C C . THR A 1 125 ? -0.877 6.603 9.733 1.00 89.56 125 THR A C 1
ATOM 1019 O O . THR A 1 125 ? -0.492 6.384 10.882 1.00 89.56 125 THR A O 1
ATOM 1022 N N . LEU A 1 126 ? -0.551 5.780 8.733 1.00 91.62 126 LEU A N 1
ATOM 1023 C CA . LEU A 1 126 ? 0.238 4.557 8.910 1.00 91.62 126 LEU A CA 1
ATOM 1024 C C . LEU A 1 126 ? 1.649 4.827 9.455 1.00 91.62 126 LEU A C 1
ATOM 1026 O O . LEU A 1 126 ? 2.217 3.972 10.139 1.00 91.62 126 LEU A O 1
ATOM 1030 N N . ARG A 1 127 ? 2.245 5.987 9.153 1.00 91.31 127 ARG A N 1
ATOM 1031 C CA . ARG A 1 127 ? 3.553 6.398 9.693 1.00 91.31 127 ARG A CA 1
ATOM 1032 C C . ARG A 1 127 ? 3.466 6.836 11.153 1.00 91.31 127 ARG A C 1
ATOM 1034 O O . ARG A 1 127 ? 4.432 6.601 11.874 1.00 91.31 127 ARG A O 1
ATOM 1041 N N . ILE A 1 128 ? 2.339 7.411 11.576 1.00 90.44 128 ILE A N 1
ATOM 1042 C CA . ILE A 1 128 ? 2.063 7.745 12.981 1.00 90.44 128 ILE A CA 1
ATOM 1043 C C . ILE A 1 128 ? 1.902 6.459 13.800 1.00 90.44 128 ILE A C 1
ATOM 1045 O O . ILE A 1 128 ? 2.554 6.303 14.829 1.00 90.44 128 ILE A O 1
ATOM 1049 N N . PHE A 1 129 ? 1.108 5.500 13.312 1.00 89.00 129 PHE A N 1
ATOM 1050 C CA . PHE A 1 129 ? 0.904 4.216 13.998 1.00 89.00 129 PHE A CA 1
ATOM 1051 C C . PHE A 1 129 ? 2.135 3.299 13.986 1.00 89.00 129 PHE A C 1
ATOM 1053 O O . PHE A 1 129 ? 2.294 2.453 14.865 1.00 89.00 129 PHE A O 1
ATOM 1060 N N . ASN A 1 130 ? 3.019 3.456 12.999 1.00 91.69 130 ASN A N 1
ATOM 1061 C CA . ASN A 1 130 ? 4.242 2.670 12.863 1.00 91.69 130 ASN A CA 1
ATOM 1062 C C . ASN A 1 130 ? 5.469 3.593 12.739 1.00 91.69 130 ASN A C 1
ATOM 1064 O O . ASN A 1 130 ? 6.020 3.753 11.633 1.00 91.69 130 ASN A O 1
ATOM 1068 N N . PRO A 1 131 ? 5.888 4.225 13.852 1.00 91.88 131 PRO A N 1
ATOM 1069 C CA . PRO A 1 131 ? 6.997 5.165 13.855 1.00 91.88 131 PRO A CA 1
ATOM 1070 C C . PRO A 1 131 ? 8.327 4.461 13.573 1.00 91.88 131 PRO A C 1
ATOM 1072 O O . PRO A 1 131 ? 8.493 3.250 13.768 1.00 91.88 131 PRO A O 1
ATOM 1075 N N . LYS A 1 132 ? 9.302 5.237 13.093 1.00 91.38 132 LYS A N 1
ATOM 1076 C CA . LYS A 1 132 ? 10.676 4.749 12.950 1.00 91.38 132 LYS A CA 1
ATOM 1077 C C . LYS A 1 132 ? 11.340 4.646 14.325 1.00 91.38 132 LYS A C 1
ATOM 1079 O O . LYS A 1 132 ? 11.072 5.465 15.199 1.00 91.38 132 LYS A O 1
ATOM 1084 N N . LYS A 1 133 ? 12.217 3.659 14.507 1.00 91.81 133 LYS A N 1
ATOM 1085 C CA . LYS A 1 133 ? 13.056 3.558 15.714 1.00 91.81 133 LYS A CA 1
ATOM 1086 C C . LYS A 1 133 ? 14.227 4.548 15.641 1.00 91.81 133 LYS A C 1
ATOM 1088 O O . LYS A 1 133 ? 14.583 4.988 14.549 1.00 91.81 133 LYS A O 1
ATOM 1093 N N . SER A 1 134 ? 14.858 4.838 16.784 1.00 81.44 134 SER A N 1
ATOM 1094 C CA . SER A 1 134 ? 16.023 5.740 16.881 1.00 81.44 134 SER A CA 1
ATOM 1095 C C . SER A 1 134 ? 17.204 5.308 16.000 1.00 81.44 134 SER A C 1
ATOM 1097 O O . SER A 1 134 ? 17.868 6.155 15.421 1.00 81.44 134 SER A O 1
ATOM 1099 N N . GLY A 1 135 ? 17.416 3.998 15.827 1.00 75.50 135 GLY A N 1
ATOM 1100 C CA . GLY A 1 135 ? 18.428 3.420 14.927 1.00 75.50 135 GLY A CA 1
ATOM 1101 C C . GLY A 1 135 ? 17.961 3.197 13.483 1.00 75.50 135 GLY A C 1
ATOM 1102 O O . GLY A 1 135 ? 18.614 2.485 12.727 1.00 75.50 135 GLY A O 1
ATOM 1103 N N . GLY A 1 136 ? 16.810 3.751 13.095 1.00 79.75 136 GLY A N 1
ATOM 1104 C CA . GLY A 1 136 ? 16.212 3.535 11.782 1.00 79.75 136 GLY A CA 1
ATOM 1105 C C . GLY A 1 136 ? 15.313 2.297 11.696 1.00 79.75 136 GLY A C 1
ATOM 1106 O O . GLY A 1 136 ? 15.130 1.528 12.641 1.00 79.75 136 GLY A O 1
ATOM 1107 N N . GLY A 1 137 ? 14.678 2.138 10.531 1.00 82.50 137 GLY A N 1
ATOM 1108 C CA . GLY A 1 137 ? 13.698 1.078 10.290 1.00 82.50 137 GLY A CA 1
ATOM 1109 C C . GLY A 1 137 ? 12.413 1.219 11.117 1.00 82.50 137 GLY A C 1
ATOM 1110 O O . GLY A 1 137 ? 12.212 2.187 11.848 1.00 82.50 137 GLY A O 1
ATOM 1111 N N . ARG A 1 138 ? 11.505 0.251 10.966 1.00 89.94 138 ARG A N 1
ATOM 1112 C CA . ARG A 1 138 ? 10.227 0.174 11.695 1.00 89.94 138 ARG A CA 1
ATOM 1113 C C . ARG A 1 138 ? 10.085 -1.193 12.337 1.00 89.94 138 ARG A C 1
ATOM 1115 O O . ARG A 1 138 ? 10.533 -2.182 11.762 1.00 89.94 138 ARG A O 1
ATOM 1122 N N . LEU A 1 139 ? 9.466 -1.242 13.518 1.00 89.25 139 LEU A N 1
ATOM 1123 C CA . LEU A 1 139 ? 9.251 -2.502 14.238 1.00 89.25 139 LEU A CA 1
ATOM 1124 C C . LEU A 1 139 ? 8.292 -3.424 13.477 1.00 89.25 139 LEU A C 1
ATOM 1126 O O . LEU A 1 139 ? 8.527 -4.625 13.389 1.00 89.25 139 LEU A O 1
ATOM 1130 N N . TYR A 1 140 ? 7.240 -2.847 12.900 1.00 93.00 140 TYR A N 1
ATOM 1131 C CA . TYR A 1 140 ? 6.196 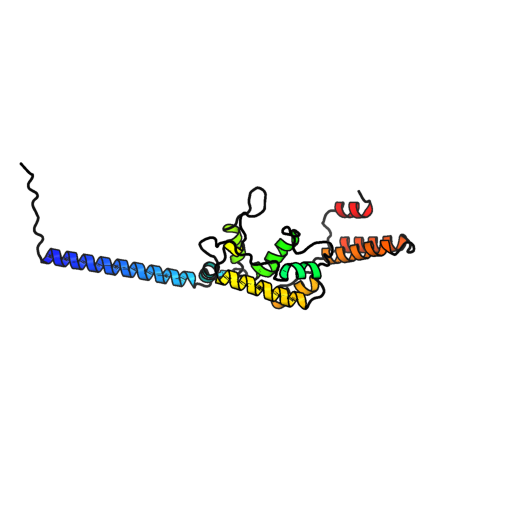-3.579 12.19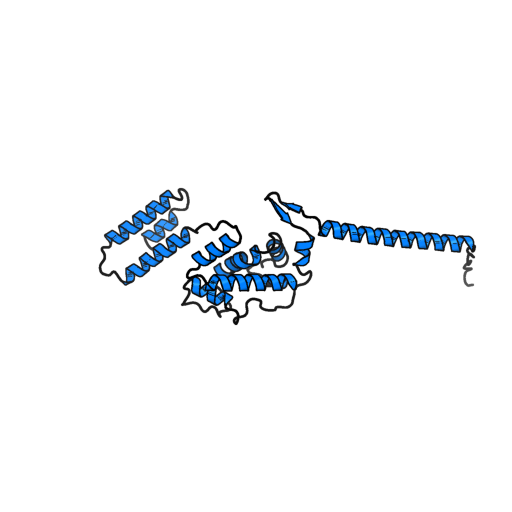4 1.00 93.00 140 TYR A CA 1
ATOM 1132 C C . TYR A 1 140 ? 6.120 -3.160 10.724 1.00 93.00 140 TYR A C 1
ATOM 1134 O O . TYR A 1 140 ? 6.817 -2.249 10.264 1.00 93.00 140 TYR A O 1
ATOM 1142 N N . LYS A 1 141 ? 5.259 -3.834 9.960 1.00 92.50 141 LYS A N 1
ATOM 1143 C CA . LYS A 1 141 ? 4.977 -3.504 8.555 1.00 92.50 141 LYS A CA 1
ATOM 1144 C C . LYS A 1 141 ? 3.681 -2.702 8.465 1.00 92.50 141 LYS A C 1
ATOM 1146 O O . LYS A 1 141 ? 2.756 -2.972 9.221 1.00 92.50 141 LYS A O 1
ATOM 1151 N N . HIS A 1 142 ? 3.604 -1.751 7.535 1.00 94.44 142 HIS A N 1
ATOM 1152 C CA . HIS A 1 142 ? 2.436 -0.871 7.400 1.00 94.44 142 HIS A CA 1
ATOM 1153 C C . HIS A 1 142 ? 1.131 -1.633 7.129 1.00 94.44 142 HIS A C 1
ATOM 1155 O O . HIS A 1 142 ? 0.128 -1.317 7.756 1.00 94.44 142 HIS A O 1
ATOM 1161 N N . PHE A 1 143 ? 1.158 -2.705 6.328 1.00 94.06 143 PHE A N 1
ATOM 1162 C CA . PHE A 1 143 ? -0.033 -3.525 6.067 1.00 94.06 143 PHE A CA 1
ATOM 1163 C C . PHE A 1 143 ? -0.670 -4.142 7.329 1.00 94.06 143 PHE A C 1
ATOM 1165 O O . PHE A 1 143 ? -1.851 -4.470 7.311 1.00 94.06 143 PHE A O 1
ATOM 1172 N N . GLN A 1 144 ? 0.069 -4.288 8.440 1.00 95.12 144 GLN A N 1
ATOM 1173 C CA . GLN A 1 144 ? -0.491 -4.797 9.703 1.00 95.12 144 GLN A CA 1
ATOM 1174 C C . GLN A 1 144 ? -1.434 -3.793 10.383 1.00 95.12 144 GLN A C 1
ATOM 1176 O O . GLN A 1 144 ? -2.117 -4.160 11.331 1.00 95.12 144 GLN A O 1
ATOM 1181 N N . PHE A 1 145 ? -1.457 -2.535 9.946 1.00 94.69 145 PHE A N 1
ATOM 1182 C CA . PHE A 1 145 ? -2.343 -1.494 10.475 1.00 94.69 145 PHE A CA 1
ATOM 1183 C C . PHE A 1 145 ? -3.505 -1.178 9.527 1.00 94.69 145 PHE A C 1
ATOM 1185 O O . PHE A 1 145 ? -4.317 -0.308 9.825 1.00 94.69 145 PHE A O 1
ATOM 1192 N N . LEU A 1 146 ? -3.590 -1.887 8.401 1.00 93.69 146 LEU A N 1
ATOM 1193 C CA . LEU A 1 146 ? -4.760 -1.881 7.533 1.00 93.69 146 LEU A CA 1
ATOM 1194 C C . LEU A 1 146 ? -5.764 -2.924 8.035 1.00 93.69 146 LEU A C 1
ATOM 1196 O O . LEU A 1 146 ? -5.360 -3.966 8.565 1.00 93.69 146 LEU A O 1
ATOM 1200 N N . ASN A 1 147 ? -7.055 -2.645 7.882 1.00 92.88 147 ASN A N 1
ATOM 1201 C CA . ASN A 1 147 ? -8.112 -3.639 8.081 1.00 92.88 147 ASN A CA 1
ATOM 1202 C C . ASN A 1 147 ? -8.197 -4.618 6.894 1.00 92.88 147 ASN A C 1
ATOM 1204 O O . ASN A 1 147 ? -7.346 -4.599 6.006 1.00 92.88 147 ASN A O 1
ATOM 1208 N N . ALA A 1 148 ? -9.189 -5.510 6.902 1.00 91.50 148 ALA A N 1
ATOM 1209 C CA . ALA A 1 148 ? -9.336 -6.532 5.868 1.00 91.50 148 ALA A CA 1
ATOM 1210 C C . ALA A 1 148 ? -9.531 -5.911 4.474 1.00 91.50 148 ALA A C 1
ATOM 1212 O O . ALA A 1 148 ? -8.880 -6.340 3.523 1.00 91.50 148 ALA A O 1
ATOM 1213 N N . GLU A 1 149 ? -10.348 -4.862 4.380 1.00 91.19 149 GLU A N 1
ATOM 1214 C CA . GLU A 1 149 ? -10.620 -4.127 3.146 1.00 91.19 149 GLU A CA 1
ATOM 1215 C C . GLU A 1 149 ? -9.356 -3.436 2.618 1.00 91.19 149 GLU A C 1
ATOM 1217 O O . GLU A 1 149 ? -8.960 -3.656 1.476 1.00 91.19 149 GLU A O 1
ATOM 1222 N N . GLY A 1 150 ? -8.637 -2.696 3.468 1.00 92.19 150 GLY A N 1
ATOM 1223 C CA . GLY A 1 150 ? -7.384 -2.047 3.076 1.00 92.19 150 GLY A CA 1
ATOM 1224 C C . GLY A 1 150 ? -6.275 -3.037 2.716 1.00 92.19 150 GLY A C 1
ATOM 1225 O O . GLY A 1 150 ? -5.429 -2.749 1.870 1.00 92.19 150 GLY A O 1
ATOM 1226 N N . GLN A 1 151 ? -6.270 -4.226 3.324 1.00 94.12 151 GLN A N 1
ATOM 1227 C CA . GLN A 1 151 ? -5.364 -5.303 2.925 1.00 94.12 151 GLN A CA 1
ATOM 1228 C C . GLN A 1 151 ? -5.735 -5.890 1.559 1.00 94.12 151 GLN A C 1
ATOM 1230 O O . GLN A 1 151 ? -4.822 -6.193 0.795 1.00 94.12 151 GLN A O 1
ATOM 1235 N N . ALA A 1 152 ? -7.024 -6.018 1.237 1.00 94.31 152 ALA A N 1
ATOM 1236 C CA . ALA A 1 152 ? -7.482 -6.465 -0.077 1.00 94.31 152 ALA A CA 1
ATOM 1237 C C . ALA A 1 152 ? -7.160 -5.434 -1.174 1.00 94.31 152 ALA A C 1
ATOM 1239 O O . ALA A 1 152 ? -6.608 -5.803 -2.208 1.00 94.31 152 ALA A O 1
ATOM 1240 N N . GLU A 1 153 ? -7.386 -4.139 -0.924 1.00 94.38 153 GLU A N 1
ATOM 1241 C CA . GLU A 1 153 ? -6.984 -3.064 -1.849 1.00 94.38 153 GLU A CA 1
ATOM 1242 C C . GLU A 1 153 ? -5.471 -3.056 -2.097 1.00 94.38 153 GLU A C 1
ATOM 1244 O O . GLU A 1 153 ? -5.013 -2.909 -3.228 1.00 94.38 153 GLU A O 1
ATOM 1249 N N . LEU A 1 154 ? -4.670 -3.267 -1.047 1.00 95.88 154 LEU A N 1
ATOM 1250 C CA . LEU A 1 154 ? -3.216 -3.364 -1.178 1.00 95.88 154 LEU A CA 1
ATOM 1251 C C . LEU A 1 154 ? -2.806 -4.496 -2.131 1.00 95.88 154 LEU A C 1
ATOM 1253 O O . LEU A 1 154 ? -1.855 -4.340 -2.901 1.00 95.88 154 LEU A O 1
ATOM 1257 N N . GLU A 1 155 ? -3.492 -5.636 -2.061 1.00 96.31 155 GLU A N 1
ATOM 1258 C CA . GLU A 1 155 ? -3.250 -6.778 -2.945 1.00 96.31 155 GLU A CA 1
ATOM 1259 C C . GLU A 1 155 ? -3.704 -6.494 -4.373 1.00 96.31 155 GLU A C 1
ATOM 1261 O O . GLU A 1 155 ? -2.958 -6.784 -5.307 1.00 96.31 155 GLU A O 1
ATOM 1266 N N . GLN A 1 156 ? -4.846 -5.831 -4.542 1.00 96.50 156 GLN A N 1
ATOM 1267 C CA . GLN A 1 156 ? -5.305 -5.368 -5.846 1.00 96.50 156 GLN A CA 1
ATOM 1268 C C . GLN A 1 156 ? -4.280 -4.425 -6.497 1.00 96.50 156 GLN A C 1
ATOM 1270 O O . GLN A 1 156 ? -3.874 -4.649 -7.637 1.00 96.50 156 GLN A O 1
ATOM 1275 N N . TYR A 1 157 ? -3.782 -3.417 -5.771 1.00 96.06 157 TYR A N 1
ATOM 1276 C CA . TYR A 1 157 ? -2.776 -2.490 -6.303 1.00 96.06 157 TYR A CA 1
ATOM 1277 C C . TYR A 1 157 ? -1.472 -3.196 -6.683 1.00 96.06 157 TYR A C 1
ATOM 1279 O O . TYR A 1 157 ? -0.840 -2.837 -7.679 1.00 96.06 157 TYR A O 1
ATOM 1287 N N . ARG A 1 158 ? -1.071 -4.211 -5.908 1.00 97.12 158 ARG A N 1
ATOM 1288 C CA . ARG A 1 158 ? 0.082 -5.065 -6.220 1.00 97.12 158 ARG A CA 1
ATOM 1289 C C . ARG A 1 158 ? -0.140 -5.815 -7.533 1.00 97.12 158 ARG A C 1
ATOM 1291 O O . ARG A 1 158 ? 0.763 -5.824 -8.366 1.00 97.12 158 ARG A O 1
ATOM 1298 N N . ASP A 1 159 ? -1.301 -6.431 -7.714 1.00 97.50 159 ASP A N 1
ATOM 1299 C CA . ASP A 1 159 ? -1.582 -7.294 -8.866 1.00 97.50 159 ASP A CA 1
ATOM 1300 C C . ASP A 1 159 ? -1.780 -6.487 -10.158 1.00 97.50 159 ASP A C 1
ATOM 1302 O O . ASP A 1 159 ? -1.282 -6.871 -11.221 1.00 97.50 159 ASP A O 1
ATOM 1306 N N . GLU A 1 160 ? -2.390 -5.306 -10.063 1.00 96.69 160 GLU A N 1
ATOM 1307 C CA . GLU A 1 160 ? -2.450 -4.337 -11.162 1.00 96.69 160 GLU A CA 1
ATOM 1308 C C . GLU A 1 160 ? -1.050 -3.859 -11.567 1.00 96.69 160 GLU A C 1
ATOM 1310 O O . GLU A 1 160 ? -0.720 -3.826 -12.755 1.00 96.69 160 GLU A O 1
ATOM 1315 N N . ALA A 1 161 ? -0.193 -3.545 -10.586 1.00 96.94 161 ALA A N 1
ATOM 1316 C CA . ALA A 1 161 ? 1.188 -3.165 -10.860 1.00 96.94 161 ALA A CA 1
ATOM 1317 C C . ALA A 1 161 ? 1.958 -4.304 -11.545 1.00 96.94 161 ALA A C 1
ATOM 1319 O O . ALA A 1 161 ? 2.671 -4.044 -12.509 1.00 96.94 161 ALA A O 1
ATOM 1320 N N . ILE A 1 162 ? 1.794 -5.558 -11.103 1.00 97.75 162 ILE A N 1
ATOM 1321 C CA . ILE A 1 162 ? 2.401 -6.735 -11.753 1.00 97.75 162 ILE A CA 1
ATOM 1322 C C . ILE A 1 162 ? 1.948 -6.852 -13.203 1.00 97.75 162 ILE A C 1
ATOM 1324 O O . ILE A 1 162 ? 2.787 -6.977 -14.093 1.00 97.75 162 ILE A O 1
ATOM 1328 N N . THR A 1 163 ? 0.640 -6.776 -13.436 1.00 97.75 163 THR A N 1
ATOM 1329 C CA . THR A 1 163 ? 0.059 -6.886 -14.778 1.00 97.75 163 THR A CA 1
ATOM 1330 C C . THR A 1 163 ? 0.643 -5.822 -15.703 1.00 97.75 163 THR A C 1
ATOM 1332 O O . THR A 1 163 ? 1.068 -6.120 -16.816 1.00 97.75 163 THR A O 1
ATOM 1335 N N . LEU A 1 164 ? 0.755 -4.580 -15.224 1.00 97.31 164 LEU A N 1
ATOM 1336 C CA . LEU A 1 164 ? 1.349 -3.505 -16.007 1.00 97.31 164 LEU A CA 1
ATOM 1337 C C . LEU A 1 164 ? 2.857 -3.707 -16.223 1.00 97.31 164 LEU A C 1
ATOM 1339 O O . LEU A 1 164 ? 3.334 -3.509 -17.342 1.00 97.31 164 LEU A O 1
ATOM 1343 N N . MET A 1 165 ? 3.600 -4.143 -15.198 1.00 97.56 165 MET A N 1
ATOM 1344 C CA . MET A 1 165 ? 5.031 -4.453 -15.314 1.00 97.56 165 MET A CA 1
ATOM 1345 C C . MET A 1 165 ? 5.293 -5.489 -16.413 1.00 97.56 165 MET A C 1
ATOM 1347 O O . MET A 1 165 ? 6.199 -5.285 -17.221 1.00 97.56 165 MET A O 1
ATOM 1351 N N . GLN A 1 166 ? 4.470 -6.538 -16.506 1.00 97.19 166 GLN A N 1
ATOM 1352 C CA . GLN A 1 166 ? 4.592 -7.594 -17.521 1.00 97.19 166 GLN A CA 1
ATOM 1353 C C . GLN A 1 166 ? 4.462 -7.074 -18.961 1.00 97.19 166 GLN A C 1
ATOM 1355 O O . GLN A 1 166 ? 5.071 -7.633 -19.869 1.00 97.19 166 GLN A O 1
ATOM 1360 N N . THR A 1 167 ? 3.721 -5.983 -19.180 1.00 97.44 167 THR A N 1
ATOM 1361 C CA . THR A 1 167 ? 3.587 -5.353 -20.509 1.00 97.44 167 THR A CA 1
ATOM 1362 C C . THR A 1 167 ? 4.758 -4.440 -20.886 1.00 97.44 167 THR A C 1
ATOM 1364 O O . THR A 1 167 ? 4.795 -3.928 -22.004 1.00 97.44 167 THR A O 1
ATOM 1367 N N . CYS A 1 168 ? 5.690 -4.193 -19.961 1.00 95.75 168 CYS A N 1
ATOM 1368 C CA . CYS A 1 168 ? 6.778 -3.233 -20.127 1.00 95.75 168 CYS A CA 1
ATOM 1369 C C . CYS A 1 168 ? 8.139 -3.931 -20.235 1.00 95.75 168 CYS A C 1
ATOM 1371 O O . CYS A 1 168 ? 8.389 -4.985 -19.632 1.00 95.75 168 CYS A O 1
ATOM 1373 N N . SER A 1 169 ? 9.060 -3.303 -20.966 1.00 92.12 169 SER A N 1
ATOM 1374 C CA . SER A 1 169 ? 10.442 -3.783 -21.093 1.00 92.12 169 SER A CA 1
ATOM 1375 C C . SER A 1 169 ? 11.402 -3.083 -20.134 1.00 92.12 169 SER A C 1
ATOM 1377 O O . SER A 1 169 ? 12.392 -3.684 -19.725 1.00 92.12 169 SER A O 1
ATOM 1379 N N . THR A 1 170 ? 11.114 -1.836 -19.749 1.00 91.12 170 THR A N 1
ATOM 1380 C CA . THR A 1 170 ? 11.990 -1.039 -18.874 1.00 91.12 170 THR A CA 1
ATOM 1381 C C . THR A 1 170 ? 11.245 -0.479 -17.666 1.00 91.12 170 THR A C 1
ATOM 1383 O O . THR A 1 170 ? 10.042 -0.212 -17.724 1.00 91.12 170 THR A O 1
ATOM 1386 N N . TRP A 1 171 ? 11.966 -0.256 -16.563 1.00 91.19 171 TRP A N 1
ATOM 1387 C CA . TRP A 1 171 ? 11.402 0.363 -15.356 1.00 91.19 171 TRP A CA 1
ATOM 1388 C C . TRP A 1 171 ? 10.819 1.756 -15.617 1.00 91.19 171 TRP A C 1
ATOM 1390 O O . TRP A 1 171 ? 9.788 2.129 -15.057 1.00 91.19 171 TRP A O 1
ATOM 1400 N N . TYR A 1 172 ? 11.468 2.510 -16.503 1.00 87.69 172 TYR A N 1
ATOM 1401 C CA . TYR A 1 172 ? 11.019 3.830 -16.923 1.00 87.69 172 TYR A CA 1
ATOM 1402 C C . TYR A 1 172 ? 9.657 3.773 -17.621 1.00 87.69 172 TYR A C 1
ATOM 1404 O O . TYR A 1 172 ? 8.736 4.487 -17.232 1.00 87.69 172 TYR A O 1
ATOM 1412 N N . GLU A 1 173 ? 9.522 2.896 -18.617 1.00 90.38 173 GLU A N 1
ATOM 1413 C CA . GLU A 1 173 ? 8.279 2.715 -19.368 1.00 90.38 173 GLU A CA 1
ATOM 1414 C C . GLU A 1 173 ? 7.119 2.329 -18.443 1.00 90.38 173 GLU A C 1
ATOM 1416 O O . GLU A 1 173 ? 6.035 2.907 -18.532 1.00 90.38 173 GLU A O 1
ATOM 1421 N N . PHE A 1 174 ? 7.373 1.403 -17.515 1.00 94.81 174 PHE A N 1
ATOM 1422 C CA . PHE A 1 174 ? 6.396 0.993 -16.513 1.00 94.81 174 PHE A CA 1
ATOM 1423 C C . PHE A 1 174 ? 5.900 2.178 -15.678 1.00 94.81 174 PHE A C 1
ATOM 1425 O O . PHE A 1 174 ? 4.691 2.401 -15.590 1.00 94.81 174 PHE A O 1
ATOM 1432 N N . ARG A 1 175 ? 6.815 2.964 -15.095 1.00 90.94 175 ARG A N 1
ATOM 1433 C CA . ARG A 1 175 ? 6.433 4.116 -14.264 1.00 90.94 175 ARG A CA 1
ATOM 1434 C C . ARG A 1 175 ? 5.700 5.173 -15.079 1.00 90.94 175 ARG A C 1
ATOM 1436 O O . ARG A 1 175 ? 4.668 5.657 -14.627 1.00 90.94 175 ARG A O 1
ATOM 1443 N N . ALA A 1 176 ? 6.166 5.476 -16.290 1.00 89.38 176 ALA A N 1
ATOM 1444 C CA . ALA A 1 176 ? 5.505 6.431 -17.176 1.00 89.38 176 ALA A CA 1
ATOM 1445 C C . ALA A 1 176 ? 4.051 6.023 -17.477 1.00 89.38 176 ALA A C 1
ATOM 1447 O O . ALA A 1 176 ? 3.145 6.845 -17.339 1.00 89.38 176 ALA A O 1
ATOM 1448 N N . LYS A 1 177 ? 3.812 4.747 -17.815 1.00 92.69 177 LYS A N 1
ATOM 1449 C CA . LYS A 1 177 ? 2.459 4.218 -18.054 1.00 92.69 177 LYS A CA 1
ATOM 1450 C C . LYS A 1 177 ? 1.601 4.247 -16.791 1.00 92.69 177 LYS A C 1
ATOM 1452 O O . LYS A 1 177 ? 0.462 4.701 -16.848 1.00 92.69 177 LYS A O 1
ATOM 1457 N N . LEU A 1 178 ? 2.141 3.803 -15.655 1.00 92.25 178 LEU A N 1
ATOM 1458 C CA . LEU A 1 178 ? 1.404 3.765 -14.390 1.00 92.25 178 LEU A CA 1
ATOM 1459 C C . LEU A 1 178 ? 0.940 5.164 -13.971 1.00 92.25 178 LEU A C 1
ATOM 1461 O O . LEU A 1 178 ? -0.216 5.367 -13.611 1.00 92.25 178 LEU A O 1
ATOM 1465 N N . PHE A 1 179 ? 1.838 6.141 -14.041 1.00 87.81 179 PHE A N 1
ATOM 1466 C CA . PHE A 1 179 ? 1.524 7.510 -13.664 1.00 87.81 179 PHE A CA 1
ATOM 1467 C C . PHE A 1 179 ? 0.575 8.196 -14.642 1.00 87.81 179 PHE A C 1
ATOM 1469 O O . PHE A 1 179 ? -0.307 8.929 -14.198 1.00 87.81 179 PHE A O 1
ATOM 1476 N N . ALA A 1 180 ? 0.682 7.896 -15.940 1.00 88.88 180 ALA A N 1
ATOM 1477 C CA . ALA A 1 180 ? -0.285 8.356 -16.930 1.00 88.88 180 ALA A CA 1
ATOM 1478 C C . ALA A 1 180 ? -1.701 7.831 -16.633 1.00 88.88 180 ALA A C 1
ATOM 1480 O O . ALA A 1 180 ? -2.652 8.609 -16.670 1.00 88.88 180 ALA A O 1
ATOM 1481 N N . ILE A 1 181 ? -1.841 6.549 -16.266 1.00 90.19 181 ILE A N 1
ATOM 1482 C CA . ILE A 1 181 ? -3.129 5.946 -15.869 1.00 90.19 181 ILE A CA 1
ATOM 1483 C C . ILE A 1 181 ? -3.728 6.666 -14.652 1.00 90.19 181 ILE A C 1
ATOM 1485 O O . ILE A 1 181 ? -4.940 6.856 -14.577 1.00 90.19 181 ILE A O 1
ATOM 1489 N N . HIS A 1 182 ? -2.888 7.091 -13.708 1.00 86.38 182 HIS A N 1
ATOM 1490 C CA . HIS A 1 182 ? -3.325 7.757 -12.480 1.00 86.38 182 HIS A CA 1
ATOM 1491 C C . HIS A 1 182 ? -3.333 9.293 -12.555 1.00 86.38 182 HIS A C 1
ATOM 1493 O O . HIS A 1 182 ? -3.564 9.942 -11.537 1.00 86.38 182 HIS A O 1
ATOM 1499 N N . GLY A 1 183 ? -3.089 9.887 -13.728 1.00 82.19 183 GLY A N 1
ATOM 1500 C CA . GLY A 1 183 ? -3.117 11.342 -13.916 1.00 82.19 183 GLY A CA 1
ATOM 1501 C C . GLY A 1 183 ? -2.026 12.105 -13.154 1.00 82.19 183 GLY A C 1
ATOM 1502 O O . GLY A 1 183 ? -2.181 13.296 -12.890 1.00 82.19 183 GLY A O 1
ATOM 1503 N N . VAL A 1 184 ? -0.930 11.440 -12.782 1.00 76.56 184 VAL A N 1
ATOM 1504 C CA . VAL A 1 184 ? 0.203 12.068 -12.091 1.00 76.56 184 VAL A CA 1
ATOM 1505 C C . VAL A 1 184 ? 1.291 12.378 -13.123 1.00 76.56 184 VAL A C 1
ATOM 1507 O O . VAL A 1 184 ? 1.687 11.484 -13.870 1.00 76.56 184 VAL A O 1
ATOM 1510 N N . PRO A 1 185 ? 1.816 13.613 -13.196 1.00 67.06 185 PRO A N 1
ATOM 1511 C CA . PRO A 1 185 ? 2.925 13.906 -14.093 1.00 67.06 185 PRO A CA 1
ATOM 1512 C C . PRO A 1 185 ? 4.184 13.166 -13.625 1.00 67.06 185 PRO A C 1
ATOM 1514 O O . PRO A 1 185 ? 4.657 13.360 -12.504 1.00 67.06 185 PRO A O 1
ATOM 1517 N N . TYR A 1 186 ? 4.745 12.319 -14.489 1.00 73.25 186 TYR A N 1
ATOM 1518 C CA . TYR A 1 186 ? 6.008 11.636 -14.224 1.00 73.25 186 TYR A CA 1
ATOM 1519 C C . TYR A 1 186 ? 7.173 12.430 -14.812 1.00 73.25 186 TYR A C 1
ATOM 1521 O O . TYR A 1 186 ? 7.362 12.470 -16.027 1.00 73.25 186 TYR A O 1
ATOM 1529 N N . GLN A 1 187 ? 7.961 13.073 -13.949 1.00 63.75 187 GLN A N 1
ATOM 1530 C CA . GLN A 1 187 ? 9.184 13.744 -14.376 1.00 63.75 187 GLN A CA 1
ATOM 1531 C C . GLN A 1 187 ? 10.293 12.711 -14.590 1.00 63.75 187 GLN A C 1
ATOM 1533 O O . GLN A 1 187 ? 10.584 11.897 -13.711 1.00 63.75 187 GLN A O 1
ATOM 1538 N N . ILE A 1 188 ? 10.937 12.776 -15.756 1.00 61.16 188 ILE A N 1
ATOM 1539 C CA . ILE A 1 188 ? 12.148 12.007 -16.033 1.00 61.16 188 ILE A CA 1
ATOM 1540 C C . ILE A 1 188 ? 13.209 12.456 -15.033 1.00 61.16 188 ILE A C 1
ATOM 1542 O O . ILE A 1 188 ? 13.602 13.623 -15.010 1.00 61.16 188 ILE A O 1
ATOM 1546 N N . ASP A 1 189 ? 13.674 11.527 -14.204 1.00 59.09 189 ASP A N 1
ATOM 1547 C CA . ASP A 1 189 ? 14.829 11.786 -13.363 1.00 59.09 189 ASP A CA 1
ATOM 1548 C C . ASP A 1 189 ? 16.053 11.894 -14.283 1.00 59.09 189 ASP A C 1
ATOM 1550 O O . ASP A 1 189 ? 16.518 10.894 -14.837 1.00 59.09 189 ASP A O 1
ATOM 1554 N N . LEU A 1 190 ? 16.543 13.119 -14.502 1.00 55.28 190 LEU A N 1
ATOM 1555 C CA . LEU A 1 190 ? 17.688 13.408 -15.374 1.00 55.28 190 LEU A CA 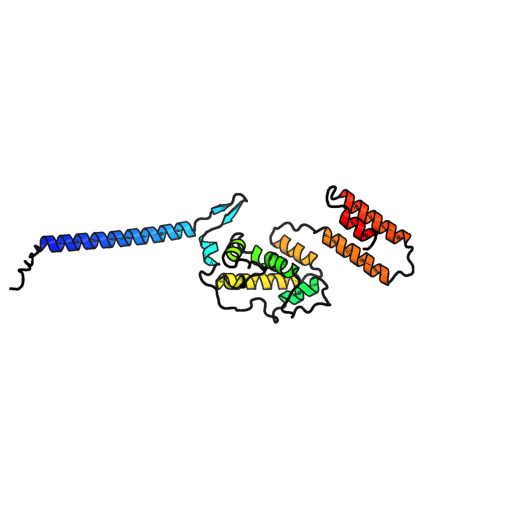1
ATOM 1556 C C . LEU A 1 190 ? 18.902 12.541 -14.997 1.00 55.28 190 LEU A C 1
ATOM 1558 O O . LEU A 1 190 ? 19.677 12.130 -15.862 1.00 55.28 190 LEU A O 1
ATOM 1562 N N . PHE A 1 191 ? 19.016 12.168 -13.720 1.00 54.84 191 PHE A N 1
ATOM 1563 C CA . PHE A 1 191 ? 20.049 11.266 -13.227 1.00 54.84 191 PHE A CA 1
ATOM 1564 C C . PHE A 1 191 ? 19.969 9.851 -13.810 1.00 54.84 191 PHE A C 1
ATOM 1566 O O . PHE A 1 191 ? 21.008 9.209 -13.953 1.00 54.84 191 PHE A O 1
ATOM 1573 N N . GLN A 1 192 ? 18.788 9.351 -14.185 1.00 54.84 192 GLN A N 1
ATOM 1574 C CA . GLN A 1 192 ? 18.657 8.043 -14.837 1.00 54.84 192 GLN A CA 1
ATOM 1575 C C . GLN A 1 192 ? 19.141 8.081 -16.284 1.00 54.84 192 GLN A C 1
ATOM 1577 O O . GLN A 1 192 ? 19.825 7.161 -16.724 1.00 54.84 192 GLN A O 1
ATOM 1582 N N . VAL A 1 193 ? 18.866 9.175 -16.998 1.00 58.91 193 VAL A N 1
ATOM 1583 C CA . VAL A 1 193 ? 19.404 9.399 -18.348 1.00 58.91 193 VAL A CA 1
ATOM 1584 C C . VAL A 1 193 ? 20.930 9.468 -18.293 1.00 58.91 193 VAL A C 1
ATOM 1586 O O . VAL A 1 193 ? 21.606 8.796 -19.069 1.00 58.91 193 VAL A O 1
ATOM 1589 N N . ILE A 1 194 ? 21.476 10.198 -17.315 1.00 62.06 194 ILE A N 1
ATOM 1590 C CA . ILE A 1 194 ? 22.924 10.289 -17.095 1.00 62.06 194 ILE A CA 1
ATOM 1591 C C . ILE A 1 194 ? 23.512 8.923 -16.709 1.00 62.06 194 ILE A C 1
ATOM 1593 O O . ILE A 1 194 ? 24.549 8.549 -17.244 1.00 62.06 194 ILE A O 1
ATOM 1597 N N . LYS A 1 195 ? 22.859 8.134 -15.845 1.00 56.47 195 LYS A N 1
ATOM 1598 C CA . LYS A 1 195 ? 23.313 6.775 -15.491 1.00 56.47 195 LYS A CA 1
ATOM 1599 C C . LYS A 1 195 ? 23.305 5.821 -16.681 1.00 56.47 195 LYS A C 1
ATOM 1601 O O . LYS A 1 195 ? 24.259 5.067 -16.837 1.00 56.47 195 LYS A O 1
ATOM 1606 N N . LEU A 1 196 ? 22.266 5.851 -17.515 1.00 60.88 196 LEU A N 1
ATOM 1607 C CA . LEU A 1 196 ? 22.199 5.049 -18.741 1.00 60.88 196 LEU A CA 1
ATOM 1608 C C . LEU A 1 196 ? 23.301 5.457 -19.722 1.00 60.88 196 LEU A C 1
ATOM 1610 O O . LEU A 1 196 ? 23.975 4.590 -20.271 1.00 60.88 196 LEU A O 1
ATOM 1614 N N . PHE A 1 197 ? 23.536 6.761 -19.878 1.00 64.56 197 PHE A N 1
ATOM 1615 C CA . PHE A 1 197 ? 24.613 7.288 -20.711 1.00 64.56 197 PHE A CA 1
ATOM 1616 C C . PHE A 1 197 ? 25.999 6.895 -20.176 1.00 64.56 197 PHE A C 1
ATOM 1618 O O . PHE A 1 197 ? 26.838 6.414 -20.933 1.00 64.56 197 PHE A O 1
ATOM 1625 N N . LEU A 1 198 ? 26.228 7.005 -18.864 1.00 64.94 198 LEU A N 1
ATOM 1626 C CA . LEU A 1 198 ? 27.471 6.581 -18.214 1.00 64.94 198 LEU A CA 1
ATOM 1627 C C . LEU A 1 198 ? 27.684 5.066 -18.316 1.00 64.94 198 LEU A C 1
ATOM 1629 O O . LEU A 1 198 ? 28.792 4.641 -18.623 1.00 64.94 198 LEU A O 1
ATOM 1633 N N . ASN A 1 199 ? 26.647 4.246 -18.125 1.00 62.97 199 ASN A N 1
ATOM 1634 C CA . ASN A 1 199 ? 26.741 2.794 -18.310 1.00 62.97 199 ASN A CA 1
ATOM 1635 C C . ASN A 1 199 ? 27.026 2.419 -19.766 1.00 62.97 199 ASN A C 1
ATOM 1637 O O . ASN A 1 199 ? 27.806 1.503 -20.012 1.00 62.97 199 ASN A O 1
ATOM 1641 N N . LEU A 1 200 ? 26.437 3.126 -20.733 1.00 64.56 200 LEU A N 1
ATOM 1642 C CA . LEU A 1 200 ? 26.743 2.935 -22.150 1.00 64.56 200 LEU A CA 1
ATOM 1643 C C . LEU A 1 200 ? 28.210 3.292 -22.440 1.00 64.56 200 LEU A C 1
ATOM 1645 O O . LEU A 1 200 ? 28.912 2.515 -23.080 1.00 64.56 200 LEU A O 1
ATOM 1649 N N . LEU A 1 201 ? 28.705 4.411 -21.902 1.00 62.56 201 LEU A N 1
ATOM 1650 C CA . LEU A 1 201 ? 30.110 4.815 -22.022 1.00 62.56 201 LEU A CA 1
ATOM 1651 C C . LEU A 1 201 ? 31.076 3.825 -21.346 1.00 62.56 201 LEU A C 1
ATOM 1653 O O . LEU A 1 201 ? 32.147 3.549 -21.887 1.00 62.56 201 LEU A O 1
ATOM 1657 N N . LEU A 1 202 ? 30.710 3.272 -20.186 1.00 60.12 202 LEU A N 1
ATOM 1658 C CA . LEU A 1 202 ? 31.509 2.279 -19.460 1.00 60.12 202 LEU A CA 1
ATOM 1659 C C . LEU A 1 202 ? 31.525 0.921 -20.174 1.00 60.12 202 LEU A C 1
ATOM 1661 O O . LEU A 1 202 ? 32.596 0.341 -20.328 1.00 60.12 202 LEU A O 1
ATOM 1665 N N . ASN A 1 203 ? 30.385 0.450 -20.685 1.00 57.62 203 ASN A N 1
ATOM 1666 C CA . ASN A 1 203 ? 30.312 -0.794 -21.461 1.00 57.62 203 ASN A CA 1
ATOM 1667 C C . ASN A 1 203 ? 30.998 -0.670 -22.829 1.00 57.62 203 ASN A C 1
ATOM 1669 O O . ASN A 1 203 ? 31.548 -1.649 -23.333 1.00 57.62 203 ASN A O 1
ATOM 1673 N N . CYS A 1 204 ? 31.042 0.532 -23.413 1.00 53.78 204 CYS A N 1
ATOM 1674 C CA . CYS A 1 204 ? 31.855 0.793 -24.597 1.00 53.78 204 CYS A CA 1
ATOM 1675 C C . CYS A 1 204 ? 33.358 0.668 -24.303 1.00 53.78 204 CYS A C 1
ATOM 1677 O O . CYS A 1 204 ? 34.071 0.155 -25.157 1.00 53.78 204 CYS A O 1
ATOM 1679 N N . LYS A 1 205 ? 33.860 1.033 -23.110 1.00 50.84 205 LYS A N 1
ATOM 1680 C CA . LYS A 1 205 ? 35.296 0.877 -22.779 1.00 50.84 205 LYS A CA 1
ATOM 1681 C C . LYS A 1 205 ? 35.786 -0.576 -22.864 1.00 50.84 205 LYS A C 1
ATOM 1683 O O . LYS A 1 205 ? 36.946 -0.787 -23.203 1.00 50.84 205 LYS A O 1
ATOM 1688 N N . SER A 1 206 ? 34.929 -1.569 -22.619 1.00 50.19 206 SER A N 1
ATOM 1689 C CA . SER A 1 206 ? 35.305 -2.990 -22.698 1.00 50.19 206 SER A CA 1
ATOM 1690 C C . SER A 1 206 ? 35.463 -3.519 -24.131 1.00 50.19 206 SER A C 1
ATOM 1692 O O . SER A 1 206 ? 36.139 -4.524 -24.321 1.00 50.19 206 SER A O 1
ATOM 1694 N N . ASN A 1 207 ? 34.904 -2.838 -25.140 1.00 50.12 207 ASN A N 1
ATOM 1695 C CA . ASN A 1 207 ? 34.992 -3.226 -26.558 1.00 50.12 207 ASN A CA 1
ATOM 1696 C C . ASN A 1 207 ? 35.883 -2.295 -27.397 1.00 50.12 207 ASN A C 1
ATOM 1698 O O . ASN A 1 207 ? 35.905 -2.382 -28.623 1.00 50.12 207 ASN A O 1
ATOM 1702 N N . LEU A 1 208 ? 36.623 -1.391 -26.753 1.00 47.41 208 LEU A N 1
ATOM 1703 C CA . LEU A 1 208 ? 37.251 -0.263 -27.428 1.00 47.41 208 LEU A CA 1
ATOM 1704 C C . LEU A 1 208 ? 38.705 -0.089 -27.001 1.00 47.41 208 LEU A C 1
ATOM 1706 O O . LEU A 1 208 ? 39.125 0.960 -26.527 1.00 47.41 208 LEU A O 1
ATOM 1710 N N . ILE A 1 209 ? 39.500 -1.121 -27.276 1.00 49.34 209 ILE A N 1
ATOM 1711 C CA . ILE A 1 209 ? 40.956 -0.975 -27.416 1.00 49.34 209 ILE A CA 1
ATOM 1712 C C . ILE A 1 209 ? 41.298 -0.142 -28.684 1.00 49.34 209 ILE A C 1
ATOM 1714 O O . ILE A 1 209 ? 42.445 0.229 -28.889 1.00 49.34 209 ILE A O 1
ATOM 1718 N N . MET A 1 210 ? 40.310 0.247 -29.510 1.00 49.41 210 MET A N 1
ATOM 1719 C CA . MET A 1 210 ? 40.509 0.971 -30.780 1.00 49.41 210 MET A CA 1
ATOM 1720 C C . MET A 1 210 ? 39.498 2.112 -31.059 1.00 49.41 210 MET A C 1
ATOM 1722 O O . MET A 1 210 ? 39.060 2.293 -32.190 1.00 49.41 210 MET A O 1
ATOM 1726 N N . MET A 1 211 ? 39.135 2.947 -30.081 1.00 48.41 211 MET A N 1
ATOM 1727 C CA . MET A 1 211 ? 38.746 4.336 -30.403 1.00 48.41 211 MET A CA 1
ATOM 1728 C C . MET A 1 211 ? 39.553 5.293 -29.555 1.00 48.41 211 MET A C 1
ATOM 1730 O O . MET A 1 211 ? 39.586 5.209 -28.331 1.00 48.41 211 MET A O 1
ATOM 1734 N N . ASN A 1 212 ? 40.166 6.229 -30.270 1.00 56.19 212 ASN A N 1
ATOM 1735 C CA . ASN A 1 212 ? 40.884 7.382 -29.770 1.00 56.19 212 ASN A CA 1
ATOM 1736 C C . ASN A 1 212 ? 40.300 7.934 -28.462 1.00 56.19 212 ASN A C 1
ATOM 1738 O O . ASN A 1 212 ? 39.145 8.369 -28.428 1.00 56.19 212 ASN A O 1
ATOM 1742 N N . LEU A 1 213 ? 41.155 8.031 -27.434 1.00 55.28 213 LEU A N 1
ATOM 1743 C CA . LEU A 1 213 ? 40.891 8.740 -26.173 1.00 55.28 213 LEU A CA 1
ATOM 1744 C C . LEU A 1 213 ? 40.260 10.127 -26.392 1.00 55.28 213 LEU A C 1
ATOM 1746 O O . LEU A 1 213 ? 39.509 10.603 -25.548 1.00 55.28 213 LEU A O 1
ATOM 1750 N N . ILE A 1 214 ? 40.533 10.752 -27.539 1.00 56.31 214 ILE A N 1
ATOM 1751 C CA . ILE A 1 214 ? 40.025 12.063 -27.949 1.00 56.31 214 ILE A CA 1
ATOM 1752 C C . ILE A 1 214 ? 38.494 12.080 -28.060 1.00 56.31 214 ILE A C 1
ATOM 1754 O O . ILE A 1 214 ? 37.874 13.010 -27.557 1.00 56.31 214 ILE A O 1
ATOM 1758 N N . ILE A 1 215 ? 37.867 11.060 -28.661 1.00 60.94 215 ILE A N 1
ATOM 1759 C CA . ILE A 1 215 ? 36.405 11.037 -28.872 1.00 60.94 215 ILE A CA 1
ATOM 1760 C C . ILE A 1 215 ? 35.680 10.819 -27.544 1.00 60.94 215 ILE A C 1
ATOM 1762 O O . ILE A 1 215 ? 34.667 11.462 -27.273 1.00 60.94 215 ILE A O 1
ATOM 1766 N N . LEU A 1 216 ? 36.234 9.961 -26.685 1.00 60.28 216 LEU A N 1
ATOM 1767 C CA . LEU A 1 216 ? 35.686 9.728 -25.354 1.00 60.28 216 LEU A CA 1
ATOM 1768 C C . LEU A 1 216 ? 35.770 10.996 -24.489 1.00 60.28 216 LEU A C 1
ATOM 1770 O O . LEU A 1 216 ? 34.804 11.328 -23.809 1.00 60.28 216 LEU A O 1
ATOM 1774 N N . ASN A 1 217 ? 36.882 11.739 -24.568 1.00 60.22 217 ASN A N 1
ATOM 1775 C CA . ASN A 1 217 ? 37.035 13.024 -23.878 1.00 60.22 217 ASN A CA 1
ATOM 1776 C C . ASN A 1 217 ? 36.069 14.086 -24.423 1.00 60.22 217 ASN A C 1
ATOM 1778 O O . ASN A 1 217 ? 35.484 14.838 -23.651 1.00 60.22 217 ASN A O 1
ATOM 1782 N N . TYR A 1 218 ? 35.852 14.117 -25.741 1.00 67.88 218 TYR A N 1
ATOM 1783 C CA . TYR A 1 218 ? 34.929 15.061 -26.375 1.00 67.88 218 TYR A CA 1
ATOM 1784 C C . TYR A 1 218 ? 33.475 14.818 -25.954 1.00 67.88 218 TYR A C 1
ATOM 1786 O O . TYR A 1 218 ? 32.757 15.757 -25.620 1.00 67.88 218 TYR A O 1
ATOM 1794 N N . LEU A 1 219 ? 33.045 13.553 -25.910 1.00 64.31 219 LEU A N 1
ATOM 1795 C CA . LEU A 1 219 ? 31.708 13.181 -25.440 1.00 64.31 219 LEU A CA 1
ATOM 1796 C C . LEU A 1 219 ? 31.526 13.460 -23.941 1.00 64.31 219 LEU A C 1
ATOM 1798 O O . LEU A 1 219 ? 30.441 13.875 -23.528 1.00 64.31 219 LEU A O 1
ATOM 1802 N N . LEU A 1 220 ? 32.583 13.285 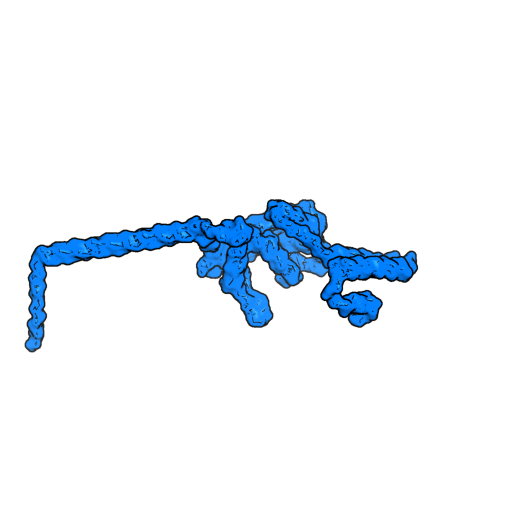-23.140 1.00 66.19 220 LEU A N 1
ATOM 1803 C CA . LEU A 1 220 ? 32.572 13.636 -21.720 1.00 66.19 220 LEU A CA 1
ATOM 1804 C C . LEU A 1 220 ? 32.426 15.155 -21.522 1.00 66.19 220 LEU A C 1
ATOM 1806 O O . LEU A 1 220 ? 31.588 15.585 -20.735 1.00 66.19 220 LEU A O 1
ATOM 1810 N N . GLU A 1 221 ? 33.183 15.969 -22.262 1.00 69.88 221 GLU A N 1
ATOM 1811 C CA . GLU A 1 221 ? 33.117 17.438 -22.195 1.00 69.88 221 GLU A CA 1
ATOM 1812 C C . GLU A 1 221 ? 31.768 17.987 -22.688 1.00 69.88 221 GLU A C 1
ATOM 1814 O O . GLU A 1 221 ? 31.210 18.894 -22.069 1.00 69.88 221 GLU A O 1
ATOM 1819 N N . ILE A 1 222 ? 31.177 17.396 -23.734 1.00 73.25 222 ILE A N 1
ATOM 1820 C CA . ILE A 1 222 ? 29.817 17.745 -24.181 1.00 73.25 222 ILE A CA 1
ATOM 1821 C C . ILE A 1 222 ? 28.792 17.423 -23.085 1.00 73.25 222 ILE A C 1
ATOM 1823 O O . ILE A 1 222 ? 27.948 18.264 -22.767 1.00 73.25 222 ILE A O 1
ATOM 1827 N N . GLY A 1 223 ? 28.888 16.241 -22.465 1.00 66.62 223 GLY A N 1
ATOM 1828 C CA . GLY A 1 223 ? 28.018 15.854 -21.352 1.00 66.62 223 GLY A CA 1
ATOM 1829 C C . GLY A 1 223 ? 28.155 16.789 -20.145 1.00 66.62 223 GLY A C 1
ATOM 1830 O O . GLY A 1 223 ? 27.153 17.241 -19.593 1.00 66.62 223 GLY A O 1
ATOM 1831 N N . LEU A 1 224 ? 29.387 17.146 -19.772 1.00 65.62 224 LEU A N 1
ATOM 1832 C CA . LEU A 1 224 ? 29.685 18.075 -18.675 1.00 65.62 224 LEU A CA 1
ATOM 1833 C C . LEU A 1 224 ? 29.187 19.502 -18.960 1.00 65.62 224 LEU A C 1
ATOM 1835 O O . LEU A 1 224 ? 28.680 20.168 -18.055 1.00 65.62 224 LEU A O 1
ATOM 1839 N N . SER A 1 225 ? 29.293 19.965 -20.206 1.00 64.06 225 SER A N 1
ATOM 1840 C CA . SER A 1 225 ? 28.786 21.270 -20.648 1.00 64.06 225 SER A CA 1
ATOM 1841 C C . SER A 1 225 ? 27.254 21.343 -20.588 1.00 64.06 225 SER A C 1
ATOM 1843 O O . SER A 1 225 ? 26.694 22.292 -20.033 1.00 64.06 225 SER A O 1
ATOM 1845 N N . LEU A 1 226 ? 26.564 20.291 -21.046 1.00 60.41 226 LEU A N 1
ATOM 1846 C CA . LEU A 1 226 ? 25.106 20.165 -20.935 1.00 60.41 226 LEU A CA 1
ATOM 1847 C C . LEU A 1 226 ? 24.638 20.183 -19.472 1.00 60.41 226 LEU A C 1
ATOM 1849 O O . LEU A 1 226 ? 23.711 20.922 -19.140 1.00 60.41 226 LEU A O 1
ATOM 1853 N N . ILE A 1 227 ? 25.323 19.462 -18.579 1.00 59.16 227 ILE A N 1
ATOM 1854 C CA . ILE A 1 227 ? 25.019 19.455 -17.137 1.00 59.16 227 ILE A CA 1
ATOM 1855 C C . ILE A 1 227 ? 25.173 20.859 -16.525 1.00 59.16 227 ILE A C 1
ATOM 1857 O O . ILE A 1 227 ? 24.299 21.298 -15.775 1.00 59.16 227 ILE A O 1
ATOM 1861 N N . ARG A 1 228 ? 26.234 21.597 -16.884 1.00 57.84 228 ARG A N 1
ATOM 1862 C CA . ARG A 1 228 ? 26.465 22.979 -16.415 1.00 57.84 228 ARG A CA 1
ATOM 1863 C C . ARG A 1 228 ? 25.403 23.966 -16.904 1.00 57.84 228 ARG A C 1
ATOM 1865 O O . ARG A 1 228 ? 25.095 24.912 -16.187 1.00 57.84 228 ARG A O 1
ATOM 1872 N N . SER A 1 229 ? 24.831 23.745 -18.089 1.00 56.62 229 SER A N 1
ATOM 1873 C CA . SER A 1 229 ? 23.788 24.618 -18.651 1.00 56.62 229 SER A CA 1
ATOM 1874 C C . SER A 1 229 ? 22.408 24.444 -17.998 1.00 56.62 229 SER A C 1
ATOM 1876 O O . SER A 1 229 ? 21.605 25.372 -18.014 1.00 56.62 229 SER A O 1
ATOM 1878 N N . ILE A 1 230 ? 22.138 23.277 -17.398 1.00 51.59 230 ILE A N 1
ATOM 1879 C CA . ILE A 1 230 ? 20.808 22.908 -16.882 1.00 51.59 230 ILE A CA 1
ATOM 1880 C C . ILE A 1 230 ? 20.678 23.160 -15.365 1.00 51.59 230 ILE A C 1
ATOM 1882 O O . ILE A 1 230 ? 19.566 23.333 -14.870 1.00 51.59 230 ILE A O 1
ATOM 1886 N N . SER A 1 231 ? 21.781 23.234 -14.608 1.00 45.09 231 SER A N 1
ATOM 1887 C CA . SER A 1 231 ? 21.745 23.535 -13.165 1.00 45.09 231 SER A CA 1
ATOM 1888 C C . SER A 1 231 ? 22.920 24.431 -12.744 1.00 45.09 231 SER A C 1
ATOM 1890 O O . SER A 1 231 ? 23.996 23.922 -12.426 1.00 45.09 231 SER A O 1
ATOM 1892 N N . PRO A 1 232 ? 22.748 25.769 -12.697 1.00 46.81 232 PRO A N 1
ATOM 1893 C CA . PRO A 1 232 ? 23.846 26.707 -12.437 1.00 46.81 232 PRO A CA 1
ATOM 1894 C C . PRO A 1 232 ? 24.386 26.712 -10.993 1.00 46.81 232 PRO A C 1
ATOM 1896 O O . PRO A 1 232 ? 25.208 27.562 -10.667 1.00 46.81 232 PRO A O 1
ATOM 1899 N N . GLY A 1 233 ? 23.916 25.828 -10.101 1.00 48.06 233 GLY A N 1
ATOM 1900 C CA . GLY A 1 233 ? 24.087 26.021 -8.654 1.00 48.06 233 GLY A CA 1
ATOM 1901 C C . GLY A 1 233 ? 24.391 24.796 -7.792 1.00 48.06 233 GLY A C 1
ATOM 1902 O O . GLY A 1 233 ? 24.419 24.947 -6.575 1.00 48.06 233 GLY A O 1
ATOM 1903 N N . HIS A 1 234 ? 24.614 23.598 -8.346 1.00 45.41 234 HIS A N 1
ATOM 1904 C CA . HIS A 1 234 ? 24.912 22.413 -7.523 1.00 45.41 234 HIS A CA 1
ATOM 1905 C C . HIS A 1 234 ? 26.359 21.913 -7.674 1.00 45.41 234 HIS A C 1
ATOM 1907 O O . HIS A 1 234 ? 26.766 21.401 -8.710 1.00 45.41 234 HIS A O 1
ATOM 1913 N N . ASN A 1 235 ? 27.098 22.105 -6.575 1.00 47.38 235 ASN A N 1
ATOM 1914 C CA . ASN A 1 235 ? 28.351 21.504 -6.102 1.00 47.38 235 ASN A CA 1
ATOM 1915 C C . ASN A 1 235 ? 29.349 20.955 -7.152 1.00 47.38 235 ASN A C 1
ATOM 1917 O O . ASN A 1 235 ? 29.284 19.797 -7.565 1.00 47.38 235 ASN A O 1
ATOM 1921 N N . LEU A 1 236 ? 30.358 21.776 -7.479 1.00 48.50 236 LEU A N 1
ATOM 1922 C CA . LEU A 1 236 ? 31.505 21.446 -8.342 1.00 48.50 236 LEU A CA 1
ATOM 1923 C C . LEU A 1 236 ? 32.335 20.230 -7.877 1.00 48.50 236 LEU A C 1
ATOM 1925 O O . LEU A 1 236 ? 33.121 19.708 -8.666 1.00 48.50 236 LEU A O 1
ATOM 1929 N N . ASN A 1 237 ? 32.176 19.761 -6.637 1.00 48.47 237 ASN A N 1
ATOM 1930 C CA . ASN A 1 237 ? 33.014 18.692 -6.087 1.00 48.47 237 ASN A CA 1
ATOM 1931 C C . ASN A 1 237 ? 32.770 17.322 -6.749 1.00 48.47 237 ASN A C 1
ATOM 1933 O O . ASN A 1 237 ? 33.723 16.583 -6.968 1.00 48.47 237 ASN A O 1
ATOM 1937 N N . PHE A 1 238 ? 31.540 17.022 -7.180 1.00 49.06 238 PHE A N 1
ATOM 1938 C CA . PHE A 1 238 ? 31.210 15.744 -7.835 1.00 49.06 238 PHE A CA 1
ATOM 1939 C C . PHE A 1 238 ? 31.791 15.631 -9.259 1.00 49.06 238 PHE A C 1
ATOM 1941 O O . PHE A 1 238 ? 32.135 14.549 -9.733 1.00 49.06 238 PHE A O 1
ATOM 1948 N N . LEU A 1 239 ? 31.944 16.765 -9.952 1.00 47.53 239 LEU A N 1
ATOM 1949 C CA . LEU A 1 239 ? 32.513 16.805 -11.303 1.00 47.53 239 LEU A CA 1
ATOM 1950 C C . LEU A 1 239 ? 34.037 16.608 -11.299 1.00 47.53 239 LEU A C 1
ATOM 1952 O O . LEU A 1 239 ? 34.589 16.120 -12.284 1.00 47.53 239 LEU A O 1
ATOM 1956 N N . ASN A 1 240 ? 34.708 16.954 -10.195 1.00 45.72 240 ASN A N 1
ATOM 1957 C CA . ASN A 1 240 ? 36.145 16.737 -10.033 1.00 45.72 240 ASN A CA 1
ATOM 1958 C C . ASN A 1 240 ? 36.477 15.270 -9.723 1.00 45.72 240 ASN A C 1
ATOM 1960 O O . ASN A 1 240 ? 37.448 14.755 -10.275 1.00 45.72 240 ASN A O 1
ATOM 1964 N N . GLU A 1 241 ? 35.647 14.571 -8.943 1.00 49.25 241 GLU A N 1
ATOM 1965 C CA . GLU A 1 241 ? 35.792 13.121 -8.713 1.00 49.25 241 GLU A CA 1
ATOM 1966 C C . GLU A 1 241 ? 35.652 12.319 -10.018 1.00 49.25 241 GLU A C 1
ATOM 1968 O O . GLU A 1 241 ? 36.459 11.433 -10.295 1.00 49.25 241 GLU A O 1
ATOM 1973 N N . LEU A 1 242 ? 34.705 12.693 -10.888 1.00 47.31 242 LEU A N 1
ATOM 1974 C CA . LEU A 1 242 ? 34.513 12.051 -12.197 1.00 47.31 242 LEU A CA 1
ATOM 1975 C C . LEU A 1 242 ? 35.662 12.294 -13.192 1.00 47.31 242 LEU A C 1
ATOM 1977 O O . LEU A 1 242 ? 35.869 11.472 -14.086 1.00 47.31 242 LEU A O 1
ATOM 1981 N N . LYS A 1 243 ? 36.391 13.412 -13.070 1.00 40.91 243 LYS A N 1
ATOM 1982 C CA . LYS A 1 243 ? 37.467 13.789 -14.003 1.00 40.91 243 LYS A CA 1
ATOM 1983 C C . LYS A 1 243 ? 38.850 13.298 -13.561 1.00 40.91 243 LYS A C 1
ATOM 1985 O O . LYS A 1 243 ? 39.689 13.060 -14.427 1.00 40.91 243 LYS A O 1
ATOM 1990 N N . TYR A 1 244 ? 39.081 13.123 -12.256 1.00 48.34 244 TYR A N 1
ATOM 1991 C CA . TYR A 1 244 ? 40.413 12.821 -11.712 1.00 48.34 244 TYR A CA 1
ATOM 1992 C C . TYR A 1 244 ? 40.522 11.543 -10.872 1.00 48.34 244 TYR A C 1
ATOM 1994 O O . TYR A 1 244 ? 41.647 11.184 -10.548 1.00 48.34 244 TYR A O 1
ATOM 2002 N N . GLY A 1 245 ? 39.421 10.835 -10.584 1.00 43.41 245 GLY A N 1
ATOM 2003 C CA . GLY A 1 245 ? 39.446 9.499 -9.975 1.00 43.41 245 GLY A CA 1
ATOM 2004 C C . GLY A 1 245 ? 40.289 9.405 -8.699 1.00 43.41 245 GLY A C 1
ATOM 2005 O O . GLY A 1 245 ? 41.401 8.881 -8.738 1.00 43.41 245 GLY A O 1
ATOM 2006 N N . VAL A 1 246 ? 39.738 9.884 -7.582 1.00 36.78 246 VAL A N 1
ATOM 2007 C CA . VAL A 1 246 ? 40.184 9.533 -6.222 1.00 36.78 246 VAL A CA 1
ATOM 2008 C C . VAL A 1 246 ? 39.080 8.726 -5.562 1.00 36.78 246 VAL A C 1
ATOM 2010 O O . VAL A 1 246 ? 37.909 9.132 -5.730 1.00 36.78 246 VAL A O 1
#

pLDDT: mean 78.44, std 16.75, range [36.78, 97.75]

Secondary structure (DSSP, 8-state):
-----------HHHHHHHHHHHHHHHHHHHHHHHHHHHHHHHHHHPEEEPTTS-EEEHHHHHTTB-SSPPP---SS-TTSTHHHHHHHHTT-TTS-TTSSS--HHHHHHHHHHTGGGS-TTHHHHHHHHSPBPTTSSBSS-GGGGB-HHHHHHHHHHHHHHHHHHHT-SSHHHHHHHHHHHTT------HHHHHHHHHHHHHHHHTT-TTS-HHHHHHHHHHHHHHHHHH-TTS-THHHHHHHH--

Radius of gyration: 32.05 Å; chains: 1; bounding box: 89×44×103 Å

Sequence (246 aa):
PIENLHHVEISQERKLERSLLSGLLLQQTENLGREKIELKKQRDQEIIELLGGGTTSLGSLKALIASKRQPYAPRFPRSVPFFSEIYRLNGWHHLDPANYIKPAEVATWINELIYNRFSQQVLPTLRIFNPKKSGGGRLYKHFQFLNAEGQAELEQYRDEAITLMQTCSTWYEFRAKLFAIHGVPYQIDLFQVIKLFLNLLLNCKSNLIMMNLIILNYLLEIGLSLIRSISPGHNLNFLNELKYGV

Foldseek 3Di:
DDDDPPPPPDDPVNVVVVVVVVVVVVVVVVVVVVVVVVVVVVQQPDWDQDPVRDTDGNVLLPQWFAPDFAPDDDLDDPVQCLQVLVCQQAVVPVDDSPDPDDPPVVVVVLCVQAVVVRPPVLVVVLCVVFPADPVGDTPDDSLRRTDPVNSVSSSVSSVVLVVLSVVDRHPVVSVCVSCVVVVHDDDDPVVVVVVVVVVVLVVVVVVPPPDDPVVSVVVVVVVVVVVCVPDVDDDPPVVCCVVPPD